Protein 2O5F (pdb70)

Radius of gyration: 22.54 Å; Cα contacts (8 Å, |Δi|>4): 688; chains: 2; bounding box: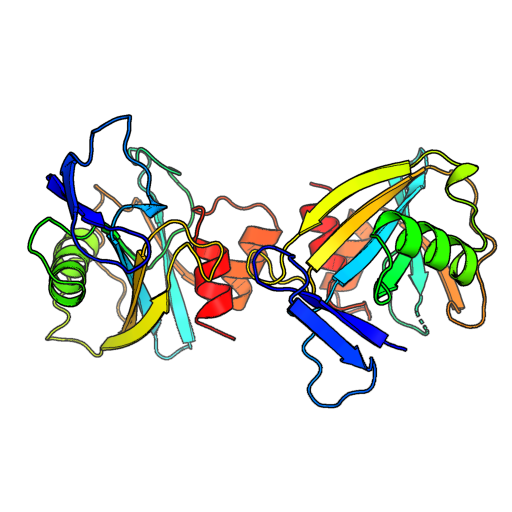 38×52×59 Å

CATH classification: 3.90.79.10

Sequence (317 aa):
ERLDLVNERDEVVGQILRTDPALRWERVRVVNAFLRNSQGQLWIPRRPNALDVSVGGAVQSGETYEEAFRREAREELNVEIDALSWRPLASFSPFQTTLSSFMCVYELRSDATPIFNPNDISGGEWLTPEHLLARIAAGEAAKGDLAELVRRCYRERLDLVNERDEVVGQILRTDPALRWERVRVVNAFLRNSQGQLWIPRRSPSKSLFPNALDVSVGGAVQSGETYEEAFRREAREELNVEIDALSWRPLASFSPFQTTLSSFMCVYELRSDATPIFNPNDISGGEWLTPEHLLARIAAGEAAKGDLAELVRRCYR

GO terms:
  GO:0016787 hydrolase activity (F, IDA)
  GO:0000287 magnesium ion binding (F, IDA)
  GO:0009117 nucleotide metabolic process (P, IDA)

Structure (mmCIF, N/CA/C/O backbone):
data_2O5F
#
_entry.id   2O5F
#
_cell.length_a   34.019
_cell.length_b   156.554
_cell.length_c   126.560
_cell.angle_alpha   90.00
_cell.angle_beta   90.00
_cell.angle_gamma   90.00
#
_symmetry.space_group_name_H-M   'C 2 2 21'
#
loop_
_entity.id
_entity.type
_entity.pdbx_description
1 polymer 'Putative Nudix hydrolase DR_0079'
2 water water
#
loop_
_atom_site.group_PDB
_atom_site.id
_atom_site.type_symbol
_atom_site.label_atom_id
_atom_site.label_alt_id
_atom_site.label_comp_id
_atom_site.label_asym_id
_atom_site.label_entity_id
_atom_site.label_seq_id
_atom_site.pdbx_PDB_ins_code
_atom_site.Cartn_x
_atom_site.Cartn_y
_atom_site.Cartn_z
_atom_site.occupancy
_atom_site.B_iso_or_equiv
_atom_site.auth_seq_id
_atom_site.auth_comp_id
_atom_site.auth_asym_id
_atom_site.auth_atom_id
_atom_site.pdbx_PDB_model_num
ATOM 1 N N . GLU A 1 7 ? -25.390 23.122 26.028 1.00 42.65 7 GLU A N 1
ATOM 2 C CA . GLU A 1 7 ? -26.628 22.964 25.215 1.00 41.69 7 GLU A CA 1
ATOM 3 C C . GLU A 1 7 ? -26.782 24.056 24.151 1.00 40.26 7 GLU A C 1
ATOM 4 O O . GLU A 1 7 ? -27.694 24.000 23.325 1.00 39.75 7 GLU A O 1
ATOM 10 N N . ARG A 1 8 ? -25.895 25.047 24.175 1.00 36.96 8 ARG A N 1
ATOM 11 C CA . ARG A 1 8 ? -25.937 26.130 23.197 1.00 35.31 8 ARG A CA 1
ATOM 12 C C . ARG A 1 8 ? -24.794 25.973 22.197 1.00 32.39 8 ARG A C 1
ATOM 13 O O . ARG A 1 8 ? -23.663 25.678 22.578 1.00 30.87 8 ARG A O 1
ATOM 21 N N . LEU A 1 9 ? -25.097 26.176 20.918 1.00 30.21 9 LEU A N 1
ATOM 22 C CA . LEU A 1 9 ? -24.104 26.041 19.859 1.00 28.09 9 LEU A CA 1
ATOM 23 C C . LEU A 1 9 ? -23.938 27.343 19.087 1.00 28.28 9 LEU A C 1
ATOM 24 O O . LEU A 1 9 ? -24.858 28.166 19.027 1.00 28.51 9 LEU A O 1
ATOM 29 N N . ASP A 1 10 ? -22.762 27.529 18.499 1.00 26.34 10 ASP A N 1
ATOM 30 C CA . ASP A 1 10 ? -22.495 28.719 17.695 1.00 26.17 10 ASP A CA 1
ATOM 31 C C . ASP A 1 10 ? -23.036 28.467 16.285 1.00 24.27 10 ASP A C 1
ATOM 32 O O . ASP A 1 10 ? -22.950 27.354 15.776 1.00 24.70 10 ASP A O 1
ATOM 37 N N . LEU A 1 11 ? -23.616 29.497 15.676 1.00 23.81 11 LEU A N 1
ATOM 38 C CA . LEU A 1 11 ? -24.120 29.401 14.312 1.00 22.53 11 LEU A CA 1
ATOM 39 C C . LEU A 1 11 ? -23.004 29.963 13.433 1.00 21.59 11 LEU A C 1
ATOM 40 O O . LEU A 1 11 ? -22.401 30.982 13.771 1.00 22.88 11 LEU A O 1
ATOM 45 N N . VAL A 1 12 ? -22.722 29.301 12.316 1.00 20.56 12 VAL A N 1
ATOM 46 C CA . VAL A 1 12 ? -21.663 29.756 11.421 1.00 23.00 12 VAL A CA 1
ATOM 47 C C . VAL A 1 12 ? -22.150 29.861 9.984 1.00 23.63 12 VAL A C 1
ATOM 48 O O . VAL A 1 12 ? -23.107 29.185 9.593 1.00 23.80 12 VAL A O 1
ATOM 52 N N . ASN A 1 13 ? -21.495 30.724 9.209 1.00 25.03 13 ASN A N 1
ATOM 53 C CA . ASN A 1 13 ? -21.836 30.916 7.800 1.00 26.52 13 ASN A CA 1
ATOM 54 C C . ASN A 1 13 ? -20.973 30.017 6.917 1.00 26.15 13 ASN A C 1
ATOM 55 O O . ASN A 1 13 ? -20.234 29.170 7.417 1.00 25.99 13 ASN A O 1
ATOM 60 N N . GLU A 1 14 ? -21.067 30.213 5.604 1.00 27.25 14 GLU A N 1
ATOM 61 C CA . GLU A 1 14 ? -20.296 29.429 4.644 1.00 29.89 14 GLU A CA 1
ATOM 62 C C . GLU A 1 14 ? -18.785 29.499 4.823 1.00 29.36 14 GLU A C 1
ATOM 63 O O . GLU A 1 14 ? -18.056 28.608 4.382 1.00 27.75 14 GLU A O 1
ATOM 69 N N . ARG A 1 15 ? -18.316 30.570 5.448 1.00 29.24 15 ARG A N 1
ATOM 70 C CA . ARG A 1 15 ? -16.884 30.766 5.676 1.00 30.25 15 ARG A CA 1
ATOM 71 C C . ARG A 1 15 ? -16.469 30.262 7.059 1.00 28.09 15 ARG A C 1
ATOM 72 O O . ARG A 1 15 ? -15.319 30.430 7.477 1.00 26.27 15 ARG A O 1
ATOM 80 N N . ASP A 1 16 ? -17.413 29.639 7.756 1.00 25.75 16 ASP A N 1
ATOM 81 C CA . ASP A 1 16 ? -17.189 29.122 9.099 1.00 26.42 16 ASP A CA 1
ATOM 82 C C . ASP A 1 16 ? -16.928 30.278 10.053 1.00 26.00 16 ASP A C 1
ATOM 83 O O . ASP A 1 16 ? -16.068 30.204 10.931 1.00 26.55 16 ASP A O 1
ATOM 88 N N . GLU A 1 17 ? -17.678 31.357 9.856 1.00 25.99 17 GLU A N 1
ATOM 89 C CA . GLU A 1 17 ? -17.585 32.537 10.703 1.00 26.25 17 GLU A CA 1
ATOM 90 C C . GLU A 1 17 ? -18.838 32.534 11.563 1.00 25.05 17 GLU A C 1
ATOM 91 O O . GLU A 1 17 ? -19.927 32.269 11.067 1.00 24.05 17 GLU A O 1
ATOM 97 N N . VAL A 1 18 ? -18.674 32.819 12.850 1.00 25.27 18 VAL A N 1
ATOM 98 C CA . VAL A 1 18 ? -19.795 32.842 13.783 1.00 26.00 18 VAL A CA 1
ATOM 99 C C . VAL A 1 18 ? -20.732 34.014 13.515 1.00 25.29 18 VAL A C 1
ATOM 100 O O . VAL A 1 18 ? -20.295 35.162 13.458 1.00 24.97 18 VAL A O 1
ATOM 104 N N . VAL A 1 19 ? -22.020 33.714 13.374 1.00 25.07 19 VAL A N 1
ATOM 105 C CA . VAL A 1 19 ? -23.036 34.728 13.098 1.00 25.64 19 VAL A CA 1
ATOM 106 C C . VAL A 1 19 ? -24.211 34.695 14.077 1.00 24.34 19 VAL A C 1
ATOM 107 O O . VAL A 1 19 ? -25.225 35.357 13.855 1.00 25.60 19 VAL A O 1
ATOM 111 N N . GLY A 1 20 ? -24.079 33.921 15.149 1.00 22.16 20 GLY A N 1
ATOM 112 C CA . GLY A 1 20 ? -25.148 33.828 16.132 1.00 22.29 20 GLY A CA 1
ATOM 113 C C . GLY A 1 20 ? -25.039 32.544 16.940 1.00 21.97 20 GLY A C 1
ATOM 114 O O . GLY A 1 20 ? -24.020 31.863 16.872 1.00 21.71 20 GLY A O 1
ATOM 115 N N . GLN A 1 21 ? -26.083 32.222 17.701 1.00 22.92 21 GLN A N 1
ATOM 116 C CA . GLN A 1 21 ? -26.118 31.012 18.519 1.00 24.13 21 GLN A CA 1
ATOM 117 C C . GLN A 1 21 ? -27.472 30.327 18.424 1.00 24.61 21 GLN A C 1
ATOM 118 O O . GLN A 1 21 ? -28.465 30.936 18.021 1.00 23.65 21 GLN A O 1
ATOM 124 N N . ILE A 1 22 ? -27.514 29.058 18.811 1.00 24.30 22 ILE A N 1
ATOM 125 C CA . ILE A 1 22 ? -28.754 28.306 18.771 1.00 25.62 22 ILE A CA 1
ATOM 126 C C . ILE A 1 22 ? -28.701 27.163 19.779 1.00 26.91 22 ILE A C 1
ATOM 127 O O . ILE A 1 22 ? -27.632 26.618 20.063 1.00 24.22 22 ILE A O 1
ATOM 132 N N . LEU A 1 23 ? -29.858 26.827 20.337 1.00 25.78 23 LEU A N 1
ATOM 133 C CA . LEU A 1 23 ? -29.942 25.737 21.289 1.00 28.75 23 LEU A CA 1
ATOM 134 C C . LEU A 1 23 ? -29.869 24.421 20.529 1.00 28.08 23 LEU A C 1
ATOM 135 O O . LEU A 1 23 ? -30.477 24.261 19.469 1.00 27.81 23 LEU A O 1
ATOM 140 N N . ARG A 1 24 ? -29.102 23.490 21.081 1.00 28.65 24 ARG A N 1
ATOM 141 C CA . ARG A 1 24 ? -28.910 22.165 20.500 1.00 30.21 24 ARG A CA 1
ATOM 142 C C . ARG A 1 24 ? -30.235 21.446 20.217 1.00 31.29 24 ARG A C 1
ATOM 143 O O . ARG A 1 24 ? -30.347 20.688 19.248 1.00 29.45 24 ARG A O 1
ATOM 151 N N . THR A 1 25 ? -31.233 21.688 21.063 1.00 31.66 25 THR A N 1
ATOM 152 C CA . THR A 1 25 ? -32.535 21.045 20.905 1.00 33.93 25 THR A CA 1
ATOM 153 C C . THR A 1 25 ? -33.559 21.877 20.139 1.00 33.73 25 THR A C 1
ATOM 154 O O . THR A 1 25 ? -34.729 21.496 20.043 1.00 32.98 25 THR A O 1
ATOM 158 N N . ASP A 1 26 ? -33.116 23.001 19.585 1.00 33.17 26 ASP A N 1
ATOM 159 C CA . ASP A 1 26 ? -34.004 23.878 18.833 1.00 31.80 26 ASP A CA 1
ATOM 160 C C . ASP A 1 26 ? -34.455 23.190 17.547 1.00 30.64 26 ASP A C 1
ATOM 161 O O . ASP A 1 26 ? -33.637 22.707 16.766 1.00 30.61 26 ASP A O 1
ATOM 166 N N . PRO A 1 27 ? -35.775 23.130 17.313 1.00 29.82 27 PRO A N 1
ATOM 167 C CA . PRO A 1 27 ? -36.322 22.498 16.109 1.00 29.73 27 PRO A CA 1
ATOM 168 C C . PRO A 1 27 ? -35.850 23.135 14.800 1.00 30.09 27 PRO A C 1
ATOM 169 O O . PRO A 1 27 ? -35.926 22.512 13.742 1.00 29.33 27 PRO A O 1
ATOM 173 N N . ALA A 1 28 ? -35.359 24.370 14.864 1.00 28.51 28 ALA A N 1
ATOM 174 C CA . ALA A 1 28 ? -34.883 25.035 13.656 1.00 28.16 28 ALA A CA 1
ATOM 175 C C . ALA A 1 28 ? -33.421 24.715 13.366 1.00 27.92 28 ALA A C 1
ATOM 176 O O . ALA A 1 28 ? -32.859 25.183 12.372 1.00 26.32 28 ALA A O 1
ATOM 178 N N . LEU A 1 29 ? -32.809 23.903 14.221 1.00 27.54 29 LEU A N 1
ATOM 179 C CA . LEU A 1 29 ? -31.410 23.539 14.042 1.00 28.52 29 LEU A CA 1
ATOM 180 C C . LEU A 1 29 ? -31.129 22.890 12.689 1.00 28.32 29 LEU A C 1
ATOM 181 O O . LEU A 1 29 ? -31.867 22.016 12.230 1.00 27.49 29 LEU A O 1
ATOM 186 N N . ARG A 1 30 ? -30.052 23.347 12.060 1.00 29.26 30 ARG A N 1
ATOM 187 C CA . ARG A 1 30 ? -29.589 22.843 10.771 1.00 28.98 30 ARG A CA 1
ATOM 188 C C . ARG A 1 30 ? -28.117 22.488 10.990 1.00 27.60 30 ARG A C 1
ATOM 189 O O . ARG A 1 30 ? -27.317 23.356 11.337 1.00 26.17 30 ARG A O 1
ATOM 197 N N . TRP A 1 31 ? -27.755 21.224 10.789 1.00 24.20 31 TRP A N 1
ATOM 198 C CA . TRP A 1 31 ? -26.374 20.810 11.034 1.00 24.79 31 TRP A CA 1
ATOM 199 C C . TRP A 1 31 ? -25.324 21.492 10.170 1.00 22.82 31 TRP A C 1
ATOM 200 O O . TRP A 1 31 ? -24.170 21.640 10.591 1.00 21.32 31 TRP A O 1
ATOM 211 N N . GLU A 1 32 ? -25.717 21.918 8.974 1.00 22.09 32 GLU A N 1
ATOM 212 C CA . GLU A 1 32 ? -24.786 22.592 8.070 1.00 24.25 32 GLU A CA 1
ATOM 213 C C . GLU A 1 32 ? -24.476 24.012 8.551 1.00 23.12 32 GLU A C 1
ATOM 214 O O . GLU A 1 32 ? -23.626 24.708 7.978 1.00 22.87 32 GLU A O 1
ATOM 220 N N . ARG A 1 33 ? -25.172 24.437 9.601 1.00 23.54 33 ARG A N 1
ATOM 221 C CA . ARG A 1 33 ? -24.977 25.772 10.158 1.00 24.82 33 ARG A CA 1
ATOM 222 C C . ARG A 1 33 ? -24.253 25.748 11.501 1.00 24.07 33 ARG A C 1
ATOM 223 O O . ARG A 1 33 ? -24.179 26.766 12.190 1.00 22.98 33 ARG A O 1
ATOM 231 N N . VAL A 1 34 ? -23.727 24.582 11.874 1.00 21.90 34 VAL A N 1
ATOM 232 C CA . VAL A 1 34 ? -22.991 24.449 13.129 1.00 21.72 34 VAL A CA 1
ATOM 233 C C . VAL A 1 34 ? -21.675 23.696 12.947 1.00 21.70 34 VAL A C 1
ATOM 234 O O . VAL A 1 34 ? -21.400 23.144 11.874 1.00 20.78 34 VAL A O 1
ATOM 238 N N . ARG A 1 35 ? -20.869 23.678 14.008 1.00 22.40 35 ARG A N 1
ATOM 239 C CA . ARG A 1 35 ? -19.558 23.033 13.987 1.00 22.62 35 ARG A CA 1
ATOM 240 C C . ARG A 1 35 ? -19.465 21.797 14.887 1.00 21.74 35 ARG A C 1
ATOM 241 O O . ARG A 1 35 ? -20.024 21.760 15.985 1.00 19.38 35 ARG A O 1
ATOM 249 N N . VAL A 1 36 ? -18.770 20.778 14.396 1.00 18.80 36 VAL A N 1
ATOM 250 C CA . VAL A 1 36 ? -18.551 19.552 15.154 1.00 18.21 36 VAL A CA 1
ATOM 251 C C . VAL A 1 36 ? -17.078 19.173 15.026 1.00 17.97 36 VAL A C 1
ATOM 252 O O . VAL A 1 36 ? -16.358 19.724 14.194 1.00 20.81 36 VAL A O 1
ATOM 256 N N . VAL A 1 37 ? -16.631 18.250 15.864 1.00 19.40 37 VAL A N 1
ATOM 257 C CA . VAL A 1 37 ? -15.257 17.771 15.794 1.00 20.22 37 VAL A CA 1
ATOM 258 C C . VAL A 1 37 ? -15.354 16.256 15.668 1.00 19.07 37 VAL A C 1
ATOM 259 O O . VAL A 1 37 ? -16.295 15.636 16.170 1.00 18.21 37 VAL A O 1
ATOM 263 N N . ASN A 1 38 ? -14.388 15.672 14.973 1.00 18.09 38 ASN A N 1
ATOM 264 C CA . ASN A 1 38 ? -14.342 14.236 14.778 1.00 18.92 38 ASN A CA 1
ATOM 265 C C . ASN A 1 38 ? -12.874 13.856 14.853 1.00 19.36 38 ASN A C 1
ATOM 266 O O . ASN A 1 38 ? -12.007 14.634 14.451 1.00 22.20 38 ASN A O 1
ATOM 271 N N . ALA A 1 39 ? -12.590 12.682 15.395 1.00 18.88 39 ALA A N 1
ATOM 272 C CA . ALA A 1 39 ? -11.207 12.237 15.487 1.00 18.41 39 ALA A CA 1
ATOM 273 C C . ALA A 1 39 ? -11.129 10.733 15.380 1.00 19.05 39 ALA A C 1
ATOM 274 O O . ALA A 1 39 ? -12.079 10.019 15.697 1.00 19.24 39 ALA A O 1
ATOM 276 N N . PHE A 1 40 ? -9.980 10.275 14.902 1.00 18.31 40 PHE A N 1
ATOM 277 C CA . PHE A 1 40 ? -9.705 8.869 14.745 1.00 18.16 40 PHE A CA 1
ATOM 278 C C . PHE A 1 40 ? -8.475 8.551 15.573 1.00 19.34 40 PHE A C 1
ATOM 279 O O . PHE A 1 40 ? -7.504 9.307 15.569 1.00 20.27 40 PHE A O 1
ATOM 287 N N . LEU A 1 41 ? -8.540 7.446 16.297 1.00 18.98 41 LEU A N 1
ATOM 288 C CA . LEU A 1 41 ? -7.421 6.977 17.097 1.00 19.21 41 LEU A CA 1
ATOM 289 C C . LEU A 1 41 ? -6.777 5.905 16.217 1.00 19.90 41 LEU A C 1
ATOM 290 O O . LEU A 1 41 ? -7.413 4.898 15.906 1.00 17.82 41 LEU A O 1
ATOM 295 N N . ARG A 1 42 ? -5.532 6.118 15.796 1.00 19.84 42 ARG A N 1
ATOM 296 C CA . ARG A 1 42 ? -4.861 5.135 14.948 1.00 20.51 42 ARG A CA 1
ATOM 297 C C . ARG A 1 42 ? -3.609 4.570 15.610 1.00 19.20 42 ARG A C 1
ATOM 298 O O . ARG A 1 42 ? -2.797 5.314 16.164 1.00 20.65 42 ARG A O 1
ATOM 306 N N . ASN A 1 43 ? -3.452 3.252 15.551 1.00 19.87 43 ASN A N 1
ATOM 307 C CA . ASN A 1 43 ? -2.290 2.619 16.154 1.00 19.09 43 ASN A CA 1
ATOM 308 C C . ASN A 1 43 ? -1.139 2.475 15.157 1.00 20.71 43 ASN A C 1
ATOM 309 O O . ASN A 1 43 ? -1.218 2.945 14.025 1.00 19.30 43 ASN A O 1
ATOM 314 N N . SER A 1 44 ? -0.068 1.821 15.592 1.00 22.14 44 SER A N 1
ATOM 315 C CA . SER A 1 44 ? 1.105 1.638 14.748 1.00 24.36 44 SER A CA 1
ATOM 316 C C . SER A 1 44 ? 0.879 0.576 13.679 1.00 26.13 44 SER A C 1
ATOM 317 O O . SER A 1 44 ? 1.725 0.368 12.811 1.00 26.69 44 SER A O 1
ATOM 320 N N . GLN A 1 45 ? -0.268 -0.092 13.747 1.00 26.45 45 GLN A N 1
ATOM 321 C CA . GLN A 1 45 ? -0.621 -1.125 12.784 1.00 26.72 45 GLN A CA 1
ATOM 322 C C . GLN A 1 45 ? -1.479 -0.552 11.656 1.00 27.76 45 GLN A C 1
ATOM 323 O O . GLN A 1 45 ? -1.864 -1.267 10.737 1.00 27.88 45 GLN A O 1
ATOM 329 N N . GLY A 1 46 ? -1.770 0.743 11.728 1.00 24.74 46 GLY A N 1
ATOM 330 C CA . GLY A 1 46 ? -2.585 1.371 10.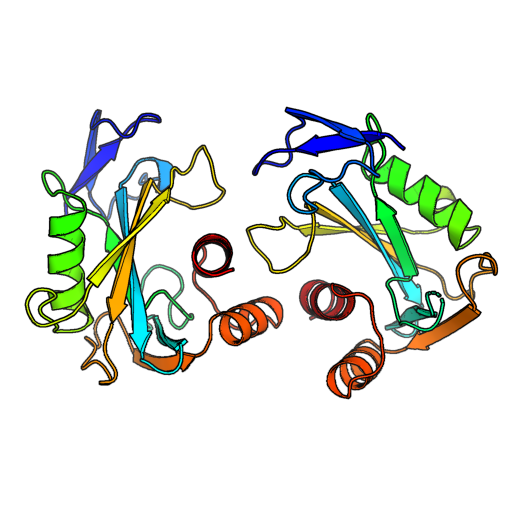704 1.00 25.84 46 GLY A CA 1
ATOM 331 C C . GLY A 1 46 ? -4.074 1.103 10.866 1.00 25.35 46 GLY A C 1
ATOM 332 O O . GLY A 1 46 ? -4.849 1.271 9.925 1.00 26.24 46 GLY A O 1
ATOM 333 N N . GLN A 1 47 ? -4.475 0.680 12.060 1.00 23.95 47 GLN A N 1
ATOM 334 C CA . GLN A 1 47 ? -5.880 0.401 12.345 1.00 21.07 47 GLN A CA 1
ATOM 335 C C . GLN A 1 47 ? -6.484 1.571 13.120 1.00 18.93 47 GLN A C 1
ATOM 336 O O . GLN A 1 47 ? -5.785 2.273 13.842 1.00 18.09 47 GLN A O 1
ATOM 342 N N . LEU A 1 48 ? -7.786 1.773 12.961 1.00 17.56 48 LEU A N 1
ATOM 343 C CA . LEU A 1 48 ? -8.484 2.842 13.662 1.00 17.12 48 LEU A CA 1
ATOM 344 C C . LEU A 1 48 ? -9.368 2.198 14.733 1.00 16.66 48 LEU A C 1
ATOM 345 O O . LEU A 1 48 ? -9.981 1.160 14.484 1.00 15.24 48 LEU A O 1
ATOM 350 N N . TRP A 1 49 ? -9.434 2.782 15.927 1.00 17.11 49 TRP A N 1
ATOM 351 C CA . TRP A 1 49 ? -10.282 2.188 16.957 1.00 17.86 49 TRP A CA 1
ATOM 352 C C . TRP A 1 49 ? -11.690 2.701 16.711 1.00 17.98 49 TRP A C 1
ATOM 353 O O . TRP A 1 49 ? -11.982 3.883 16.901 1.00 17.27 49 TRP A O 1
ATOM 364 N N . ILE A 1 50 ? -12.565 1.798 16.293 1.00 16.83 50 ILE A N 1
ATOM 365 C CA . ILE A 1 50 ? -13.932 2.174 15.962 1.00 17.71 50 ILE A CA 1
ATOM 366 C C . ILE A 1 50 ? -14.931 1.700 17.001 1.00 17.96 50 ILE A C 1
ATOM 367 O O . ILE A 1 50 ? -15.154 0.495 17.160 1.00 18.54 50 ILE A O 1
ATOM 372 N N . PRO A 1 51 ? -15.551 2.645 17.723 1.00 17.31 51 PRO A N 1
ATOM 373 C CA . PRO A 1 51 ? -16.520 2.233 18.735 1.00 17.44 51 PRO A CA 1
ATOM 374 C C . PRO A 1 51 ? -17.886 1.962 18.133 1.00 21.27 51 PRO A C 1
ATOM 375 O O . PRO A 1 51 ? -18.136 2.250 16.963 1.00 20.63 51 PRO A O 1
ATOM 379 N N . ARG A 1 52 ? -18.755 1.399 18.958 1.00 23.12 52 ARG A N 1
ATOM 380 C CA . ARG A 1 52 ? -20.118 1.095 18.572 1.00 30.03 52 ARG A CA 1
ATOM 381 C C . ARG A 1 52 ? -20.959 2.027 19.432 1.00 30.92 52 ARG A C 1
ATOM 382 O O . ARG A 1 52 ? -21.017 1.869 20.654 1.00 31.79 52 ARG A O 1
ATOM 390 N N . ARG A 1 53 ? -21.559 3.017 18.774 1.00 35.15 53 ARG A N 1
ATOM 391 C CA . ARG A 1 53 ? -22.403 4.040 19.394 1.00 38.24 53 ARG A CA 1
ATOM 392 C C . ARG A 1 53 ? -23.693 4.200 18.587 1.00 38.70 53 ARG A C 1
ATOM 393 O O . ARG A 1 53 ? -23.925 5.320 18.078 1.00 40.75 53 ARG A O 1
ATOM 401 N N . PRO A 1 61 ? -26.383 1.839 21.789 1.00 37.38 61 PRO A N 1
ATOM 402 C CA . PRO A 1 61 ? -25.185 2.099 20.967 1.00 38.37 61 PRO A CA 1
ATOM 403 C C . PRO A 1 61 ? -24.807 0.875 20.147 1.00 37.19 61 PRO A C 1
ATOM 404 O O . PRO A 1 61 ? -24.059 0.017 20.614 1.00 38.47 61 PRO A O 1
ATOM 408 N N . ASN A 1 62 ? -25.330 0.784 18.929 1.00 35.70 62 ASN A N 1
ATOM 409 C CA . ASN A 1 62 ? -25.009 -0.350 18.084 1.00 33.59 62 ASN A CA 1
ATOM 410 C C . ASN A 1 62 ? -24.498 0.033 16.693 1.00 30.77 62 ASN A C 1
ATOM 411 O O . ASN A 1 62 ? -24.269 -0.834 15.858 1.00 29.63 62 ASN A O 1
ATOM 416 N N . ALA A 1 63 ? -24.292 1.329 16.457 1.00 24.60 63 ALA A N 1
ATOM 417 C CA . ALA A 1 63 ? -23.781 1.799 15.171 1.00 23.28 63 ALA A CA 1
ATOM 418 C C . ALA A 1 63 ? -22.301 2.171 15.250 1.00 23.16 63 ALA A C 1
ATOM 419 O O . ALA A 1 63 ? -21.842 2.718 16.254 1.00 23.93 63 ALA A O 1
ATOM 421 N N . LEU A 1 64 ? -21.560 1.857 14.189 1.00 20.96 64 LEU A N 1
ATOM 422 C CA . LEU A 1 64 ? -20.136 2.184 14.104 1.00 19.08 64 LEU A CA 1
ATOM 423 C C . LEU A 1 64 ? -20.017 3.705 14.044 1.00 20.02 64 LEU A C 1
ATOM 424 O O . LEU A 1 64 ? -20.865 4.371 13.455 1.00 19.53 64 LEU A O 1
ATOM 429 N N . ASP A 1 65 ? -18.956 4.256 14.624 1.00 18.83 65 ASP A N 1
ATOM 430 C CA . ASP A 1 65 ? -18.781 5.704 14.614 1.00 19.56 65 ASP A CA 1
ATOM 431 C C . ASP A 1 65 ? -17.305 6.080 14.668 1.00 18.90 65 ASP A C 1
ATOM 432 O O . ASP A 1 65 ? -16.443 5.208 14.739 1.00 19.41 65 ASP A O 1
ATOM 437 N N . VAL A 1 66 ? -17.015 7.378 14.620 1.00 17.37 66 VAL A N 1
ATOM 438 C CA . VAL A 1 66 ? -15.632 7.837 14.716 1.00 18.22 66 VAL A CA 1
ATOM 439 C C . VAL A 1 66 ? -15.189 7.540 16.148 1.00 17.56 66 VAL A C 1
ATOM 440 O O . VAL A 1 66 ? -16.023 7.355 17.045 1.00 16.71 66 VAL A O 1
ATOM 444 N N . SER A 1 67 ? -13.878 7.509 16.369 1.00 16.82 67 SER A N 1
ATOM 445 C CA . SER A 1 67 ? -13.331 7.245 17.700 1.00 17.64 67 SER A CA 1
ATOM 446 C C . SER A 1 67 ? -13.831 8.261 18.727 1.00 17.57 67 SER A C 1
ATOM 447 O O . SER A 1 67 ? -14.219 7.896 19.840 1.00 16.44 67 SER A O 1
ATOM 450 N N . VAL A 1 68 ? -13.802 9.535 18.342 1.00 20.46 68 VAL A N 1
ATOM 451 C CA . VAL A 1 68 ? -14.232 10.639 19.210 1.00 22.06 68 VAL A CA 1
ATOM 452 C C . VAL A 1 68 ? -14.990 11.645 18.351 1.00 21.62 68 VAL A C 1
ATOM 453 O O . VAL A 1 68 ? -14.503 12.054 17.303 1.00 19.56 68 VAL A O 1
ATOM 457 N N . GLY A 1 69 ? -16.172 12.059 18.791 1.00 21.19 69 GLY A N 1
ATOM 458 C CA . GLY A 1 69 ? -16.911 13.026 18.001 1.00 21.88 69 GLY A CA 1
ATOM 459 C C . GLY A 1 69 ? -18.019 13.729 18.752 1.00 23.54 69 GLY A C 1
ATOM 460 O O . GLY A 1 69 ? -18.659 13.140 19.619 1.00 23.80 69 GLY A O 1
ATOM 461 N N . GLY A 1 70 ? -18.251 14.994 18.418 1.00 23.05 70 GLY A N 1
ATOM 462 C CA . GLY A 1 70 ? -19.309 15.732 19.081 1.00 22.93 70 GLY A CA 1
ATOM 463 C C . GLY A 1 70 ? -19.390 17.169 18.620 1.00 22.74 70 GLY A C 1
ATOM 464 O O . GLY A 1 70 ? -18.468 17.684 17.984 1.00 21.23 70 GLY A O 1
ATOM 465 N N . ALA A 1 71 ? -20.496 17.825 18.957 1.00 23.18 71 ALA A N 1
ATOM 466 C CA . ALA A 1 71 ? -20.701 19.210 18.578 1.00 23.63 71 ALA A CA 1
ATOM 467 C C . ALA A 1 71 ? -19.833 20.152 19.402 1.00 25.02 71 ALA A C 1
ATOM 468 O O . ALA A 1 71 ? -19.559 19.895 20.572 1.00 24.01 71 ALA A O 1
ATOM 470 N N . VAL A 1 72 ? -19.401 21.242 18.778 1.00 23.38 72 VAL A N 1
ATOM 471 C CA . VAL A 1 72 ? -18.586 22.247 19.451 1.00 23.86 72 VAL A CA 1
ATOM 472 C C . VAL A 1 72 ? -19.556 23.189 20.168 1.00 25.93 72 VAL A C 1
ATOM 473 O O . VAL A 1 72 ? -20.504 23.693 19.558 1.00 24.90 72 VAL A O 1
ATOM 477 N N . GLN A 1 73 ? -19.327 23.425 21.453 1.00 24.91 73 GLN A N 1
ATOM 478 C CA . GLN A 1 73 ? -20.206 24.303 22.217 1.00 27.13 73 GLN A CA 1
ATOM 479 C C . GLN A 1 73 ? -19.932 25.773 21.950 1.00 26.83 73 GLN A C 1
ATOM 480 O O . GLN A 1 73 ? -18.804 26.159 21.648 1.00 23.02 73 GLN A O 1
ATOM 486 N N . SER A 1 74 ? -20.973 26.590 22.070 1.00 26.78 74 SER A N 1
ATOM 487 C CA . SER A 1 74 ? -20.842 28.024 21.838 1.00 28.58 74 SER A CA 1
ATOM 488 C C . SER A 1 74 ? -19.677 28.629 22.614 1.00 27.77 74 SER A C 1
ATOM 489 O O . SER A 1 74 ? -19.548 28.423 23.819 1.00 26.31 74 SER A O 1
ATOM 492 N N . GLY A 1 75 ? -18.836 29.378 21.907 1.00 29.66 75 GLY A N 1
ATOM 493 C CA . GLY A 1 75 ? -17.696 30.026 22.533 1.00 30.24 75 GLY A CA 1
ATOM 494 C C . GLY A 1 75 ? -16.470 29.140 22.626 1.00 31.29 75 GLY A C 1
ATOM 495 O O . GLY A 1 75 ? -15.388 29.585 23.011 1.00 30.73 75 GLY A O 1
ATOM 496 N N . GLU A 1 76 ? -16.639 27.878 22.259 1.00 30.06 76 GLU A N 1
ATOM 497 C CA . GLU A 1 76 ? -15.560 26.910 22.322 1.00 29.91 76 GLU A CA 1
ATOM 498 C C . GLU A 1 76 ? -14.814 26.810 20.993 1.00 28.47 76 GLU A C 1
ATOM 499 O O . GLU A 1 76 ? -15.401 26.967 19.924 1.00 28.31 76 GLU A O 1
ATOM 505 N N . THR A 1 77 ? -13.511 26.574 21.057 1.00 26.14 77 THR A N 1
ATOM 506 C CA . THR A 1 77 ? -12.743 26.429 19.831 1.00 25.96 77 THR A CA 1
ATOM 507 C C . THR A 1 77 ? -12.760 24.940 19.469 1.00 24.04 77 THR A C 1
ATOM 508 O O . THR A 1 77 ? -13.157 24.109 20.284 1.00 20.83 77 THR A O 1
ATOM 512 N N . TYR A 1 78 ? -12.331 24.609 18.255 1.00 23.26 78 TYR A N 1
ATOM 513 C CA . TYR A 1 78 ? -12.305 23.220 17.810 1.00 23.68 78 TYR A CA 1
ATOM 514 C C . TYR A 1 78 ? -11.441 22.346 18.718 1.00 23.04 78 TYR A C 1
ATOM 515 O O . TYR A 1 78 ? -11.855 21.258 19.116 1.00 21.79 78 TYR A O 1
ATOM 524 N N . GLU A 1 79 ? -10.245 22.822 19.050 1.00 23.51 79 GLU A N 1
ATOM 525 C CA . GLU A 1 79 ? -9.339 22.058 19.910 1.00 25.07 79 GLU A CA 1
ATOM 526 C C . GLU A 1 79 ? -9.947 21.804 21.293 1.00 25.17 79 GLU A C 1
ATOM 527 O O . GLU A 1 79 ? -9.821 20.708 21.845 1.00 26.44 79 GLU A O 1
ATOM 533 N N . GLU A 1 80 ? -10.603 22.814 21.855 1.00 25.51 80 GLU A N 1
ATOM 534 C CA . GLU A 1 80 ? -11.214 22.663 23.167 1.00 25.40 80 GLU A CA 1
ATOM 535 C C . GLU A 1 80 ? -12.332 21.625 23.141 1.00 24.08 80 GLU A C 1
ATOM 536 O O . GLU A 1 80 ? -12.485 20.842 24.080 1.00 22.02 80 GLU A O 1
ATOM 542 N N . ALA A 1 81 ? -13.110 21.608 22.063 1.00 21.91 81 ALA A N 1
ATOM 543 C CA . ALA A 1 81 ? -14.197 20.643 21.956 1.00 21.57 81 ALA A CA 1
ATOM 544 C C . ALA A 1 81 ? -13.600 19.241 21.848 1.00 22.44 81 ALA A C 1
ATOM 545 O O . ALA A 1 81 ? -14.123 18.278 22.412 1.00 22.43 81 ALA A O 1
ATOM 547 N N . PHE A 1 82 ? -12.496 19.147 21.118 1.00 22.89 82 PHE A N 1
ATOM 548 C CA . PHE A 1 82 ? -11.802 17.882 20.919 1.00 23.63 82 PHE A CA 1
ATOM 549 C C . PHE A 1 82 ? -11.323 17.359 22.267 1.00 23.95 82 PHE A C 1
ATOM 550 O O . PHE A 1 82 ? -11.604 16.215 22.630 1.00 23.35 82 PHE A O 1
ATOM 558 N N . ARG A 1 83 ? -10.621 18.201 23.021 1.00 24.34 83 ARG A N 1
ATOM 559 C CA . ARG A 1 83 ? -10.121 17.785 24.326 1.00 26.03 83 ARG A CA 1
ATOM 560 C C . ARG A 1 83 ? -11.261 17.332 25.234 1.00 25.25 83 ARG A C 1
ATOM 561 O O . ARG A 1 83 ? -11.134 16.349 25.966 1.00 24.48 83 ARG A O 1
ATOM 569 N N . ARG A 1 84 ? -12.379 18.047 25.176 1.00 25.87 84 ARG A N 1
ATOM 570 C CA . ARG A 1 84 ? -13.537 17.721 25.999 1.00 24.46 84 ARG A CA 1
ATOM 571 C C . ARG A 1 84 ? -14.179 16.385 25.631 1.00 24.41 84 ARG A C 1
ATOM 572 O O . ARG A 1 84 ? -14.432 15.554 26.503 1.00 24.78 84 ARG A O 1
ATOM 580 N N . GLU A 1 85 ? -14.447 16.174 24.347 1.00 22.38 85 GLU A N 1
ATOM 581 C CA . GLU A 1 85 ? -15.069 14.926 23.900 1.00 23.86 85 GLU A CA 1
ATOM 582 C C . GLU A 1 85 ? -14.155 13.713 24.106 1.00 22.46 85 GLU A C 1
ATOM 583 O O . GLU A 1 85 ? -14.624 12.636 24.461 1.00 22.63 85 GLU A O 1
ATOM 589 N N . ALA A 1 86 ? -12.860 13.888 23.875 1.00 21.53 86 ALA A N 1
ATOM 590 C CA . ALA A 1 86 ? -11.915 12.794 24.050 1.00 23.73 86 ALA A CA 1
ATOM 591 C C . ALA A 1 86 ? -11.906 12.320 25.494 1.00 23.80 86 ALA A C 1
ATOM 592 O O . ALA A 1 86 ? -11.844 11.124 25.761 1.00 22.86 86 ALA A O 1
ATOM 594 N N . ARG A 1 87 ? -11.963 13.247 26.439 1.00 26.45 87 ARG A N 1
ATOM 595 C CA . ARG A 1 87 ? -11.946 12.818 27.827 1.00 30.17 87 ARG A CA 1
ATOM 596 C C . ARG A 1 87 ? -13.284 12.267 28.309 1.00 30.62 87 ARG A C 1
ATOM 597 O O . ARG A 1 87 ? -13.310 11.324 29.094 1.00 30.02 87 ARG A O 1
ATOM 605 N N . GLU A 1 88 ? -14.398 12.820 27.834 1.00 31.84 88 GLU A N 1
ATOM 606 C CA . GLU A 1 88 ? -15.690 12.308 28.276 1.00 33.33 88 GLU A CA 1
ATOM 607 C C . GLU A 1 88 ? -16.117 11.003 27.601 1.00 31.39 88 GLU A C 1
ATOM 608 O O . GLU A 1 88 ? -16.867 10.228 28.184 1.00 32.45 88 GLU A O 1
ATOM 614 N N . GLU A 1 89 ? -15.643 10.750 26.384 1.00 29.24 89 GLU A N 1
ATOM 615 C CA . GLU A 1 89 ? -16.016 9.527 25.683 1.00 26.62 89 GLU A CA 1
ATOM 616 C C . GLU A 1 89 ? -14.969 8.416 25.783 1.00 25.46 89 GLU A C 1
ATOM 617 O O . GLU A 1 89 ? -15.318 7.243 25.908 1.00 21.98 89 GLU A O 1
ATOM 623 N N . LEU A 1 90 ? -13.692 8.780 25.728 1.00 22.61 90 LEU A N 1
ATOM 624 C CA . LEU A 1 90 ? -12.631 7.774 25.766 1.00 24.57 90 LEU A CA 1
ATOM 625 C C . LEU A 1 90 ? -11.747 7.846 26.998 1.00 23.00 90 LEU A C 1
ATOM 626 O O . LEU A 1 90 ? -10.841 7.028 27.152 1.00 24.83 90 LEU A O 1
ATOM 631 N N . ASN A 1 91 ? -12.018 8.809 27.875 1.00 23.39 91 ASN A N 1
ATOM 632 C CA . ASN A 1 91 ? -11.214 9.007 29.076 1.00 23.68 91 ASN A CA 1
ATOM 633 C C . ASN A 1 91 ? -9.762 9.187 28.676 1.00 25.09 91 ASN A C 1
ATOM 634 O O . ASN A 1 91 ? -8.855 8.655 29.317 1.00 24.97 91 ASN A O 1
ATOM 639 N N . VAL A 1 92 ? -9.557 9.930 27.597 1.00 26.99 92 VAL A N 1
ATOM 640 C CA . VAL A 1 92 ? -8.222 10.194 27.090 1.00 28.29 92 VAL A CA 1
ATOM 641 C C . VAL A 1 92 ? -7.874 11.674 27.198 1.00 28.79 92 VAL A C 1
ATOM 642 O O . VAL A 1 92 ? -8.699 12.543 26.918 1.00 27.73 92 VAL A O 1
ATOM 646 N N . GLU A 1 93 ? -6.645 11.944 27.618 1.00 28.46 93 GLU A N 1
ATOM 647 C CA . GLU A 1 93 ? -6.129 13.298 27.741 1.00 29.94 93 GLU A CA 1
ATOM 648 C C . GLU A 1 93 ? -5.307 13.500 26.468 1.00 29.74 93 GLU A C 1
ATOM 649 O O . GLU A 1 93 ? -4.207 12.958 26.353 1.00 28.89 93 GLU A O 1
ATOM 655 N N . ILE A 1 94 ? -5.829 14.265 25.513 1.00 29.79 94 ILE A N 1
ATOM 656 C CA . ILE A 1 94 ? -5.108 14.474 24.258 1.00 30.46 94 ILE A CA 1
ATOM 657 C C . ILE A 1 94 ? -3.715 15.044 24.477 1.00 32.70 94 ILE A C 1
ATOM 658 O O . ILE A 1 94 ? -2.798 14.776 23.704 1.00 33.09 94 ILE A O 1
ATOM 663 N N . ASP A 1 95 ? -3.555 15.822 25.541 1.00 35.04 95 ASP A N 1
ATOM 664 C CA . ASP A 1 95 ? -2.261 16.423 25.845 1.00 37.09 95 ASP A CA 1
ATOM 665 C C . ASP A 1 95 ? -1.247 15.360 26.267 1.00 37.29 95 ASP A C 1
ATOM 666 O O . ASP A 1 95 ? -0.040 15.594 26.232 1.00 37.07 95 ASP A O 1
ATOM 671 N N . ALA A 1 96 ? -1.743 14.186 26.652 1.00 36.28 96 ALA A N 1
ATOM 672 C CA . ALA A 1 96 ? -0.878 13.092 27.083 1.00 35.94 96 ALA A CA 1
ATOM 673 C C . ALA A 1 96 ? -0.486 12.190 25.918 1.00 36.07 96 ALA A C 1
ATOM 674 O O . ALA A 1 96 ? 0.298 11.256 26.079 1.00 35.66 96 ALA A O 1
ATOM 676 N N . LEU A 1 97 ? -1.035 12.465 24.742 1.00 36.05 97 LEU A N 1
ATOM 677 C CA . LEU A 1 97 ? -0.724 11.654 23.575 1.00 36.36 97 LEU A CA 1
ATOM 678 C C . LEU A 1 97 ? -0.363 12.535 22.387 1.00 35.95 97 LEU A C 1
ATOM 679 O O . LEU A 1 97 ? -0.460 13.760 22.452 1.00 35.63 97 LEU A O 1
ATOM 684 N N . SER A 1 98 ? 0.059 11.903 21.300 1.00 35.04 98 SER A N 1
ATOM 685 C CA . SER A 1 98 ? 0.405 12.633 20.092 1.00 34.62 98 SER A CA 1
ATOM 686 C C . SER A 1 98 ? -0.844 12.750 19.214 1.00 33.02 98 SER A C 1
ATOM 687 O O . SER A 1 98 ? -1.538 11.759 18.986 1.00 32.98 98 SER A O 1
ATOM 690 N N . TRP A 1 99 ? -1.134 13.963 18.745 1.00 31.25 99 TRP A N 1
ATOM 691 C CA . TRP A 1 99 ? -2.288 14.209 17.879 1.00 29.25 99 TRP A CA 1
ATOM 692 C C . TRP A 1 99 ? -2.034 15.389 16.954 1.00 30.24 99 TRP A C 1
ATOM 693 O O . TRP A 1 99 ? -1.110 16.175 17.159 1.00 28.38 99 TRP A O 1
ATOM 704 N N . ARG A 1 100 ? -2.863 15.518 15.930 1.00 29.51 100 ARG A N 1
ATOM 705 C CA . ARG A 1 100 ? -2.706 16.621 15.003 1.00 30.96 100 ARG A CA 1
ATOM 706 C C . ARG A 1 100 ? -3.941 16.774 14.141 1.00 30.48 100 ARG A C 1
ATOM 707 O O . ARG A 1 100 ? -4.714 15.828 13.968 1.00 27.89 100 ARG A O 1
ATOM 715 N N . PRO A 1 101 ? -4.158 17.984 13.612 1.00 30.67 101 PRO A N 1
ATOM 716 C CA . PRO A 1 101 ? -5.314 18.224 12.754 1.00 30.70 101 PRO A CA 1
ATOM 717 C C . PRO A 1 101 ? -5.102 17.391 11.496 1.00 30.81 101 PRO A C 1
ATOM 718 O O . PRO A 1 101 ? -4.045 17.462 10.868 1.00 29.43 101 PRO A O 1
ATOM 722 N N . LEU A 1 102 ? -6.093 16.590 11.136 1.00 29.37 102 LEU A N 1
ATOM 723 C CA . LEU A 1 102 ? -5.968 15.760 9.951 1.00 30.24 102 LEU A CA 1
ATOM 724 C C . LEU A 1 102 ? -6.529 16.508 8.744 1.00 29.46 102 LEU A C 1
ATOM 725 O O . LEU A 1 102 ? -5.932 16.515 7.664 1.00 29.86 102 LEU A O 1
ATOM 730 N N . ALA A 1 103 ? -7.673 17.151 8.937 1.00 28.16 103 ALA A N 1
ATOM 731 C CA . ALA A 1 103 ? -8.312 17.897 7.868 1.00 28.50 103 ALA A CA 1
ATOM 732 C C . ALA A 1 103 ? -9.458 18.739 8.396 1.00 27.21 103 ALA A C 1
ATOM 733 O O . ALA A 1 103 ? -9.885 18.583 9.538 1.00 26.99 103 ALA A O 1
ATOM 735 N N . SER A 1 104 ? -9.947 19.632 7.544 1.00 26.88 104 SER A N 1
ATOM 736 C CA . SER A 1 104 ? -11.069 20.509 7.863 1.00 24.23 104 SER A CA 1
ATOM 737 C C . SER A 1 104 ? -12.035 20.422 6.684 1.00 23.21 104 SER A C 1
ATOM 738 O O . SER A 1 104 ? -11.605 20.397 5.532 1.00 25.36 104 SER A O 1
ATOM 741 N N . PHE A 1 105 ? -13.335 20.370 6.964 1.00 21.62 105 PHE A N 1
ATOM 742 C CA . PHE A 1 105 ? -14.329 20.267 5.899 1.00 20.84 105 PHE A CA 1
ATOM 743 C C . PHE A 1 105 ? -15.523 21.188 6.058 1.00 23.01 105 PHE A C 1
ATOM 744 O O . PHE A 1 105 ? -15.911 21.525 7.173 1.00 23.40 105 PHE A O 1
ATOM 752 N N . SER A 1 106 ? -16.109 21.560 4.920 1.00 21.41 106 SER A N 1
ATOM 753 C CA . SER A 1 106 ? -17.304 22.389 4.876 1.00 22.72 106 SER A CA 1
ATOM 754 C C . SER A 1 106 ? -18.464 21.510 4.405 1.00 22.11 106 SER A C 1
ATOM 755 O O . SER A 1 106 ? -18.290 20.649 3.534 1.00 23.51 106 SER A O 1
ATOM 758 N N . PRO A 1 107 ? -19.657 21.711 4.985 1.00 22.60 107 PRO A N 1
ATOM 759 C CA . PRO A 1 107 ? -20.883 20.973 4.663 1.00 23.05 107 PRO A CA 1
ATOM 760 C C . PRO A 1 107 ? -21.375 21.254 3.242 1.00 24.00 107 PRO A C 1
ATOM 761 O O . PRO A 1 107 ? -22.193 20.507 2.701 1.00 21.36 107 PRO A O 1
ATOM 765 N N . PHE A 1 108 ? -20.917 22.356 2.654 1.00 22.04 108 PHE A N 1
ATOM 766 C CA . PHE A 1 108 ? -21.347 22.704 1.301 1.00 23.95 108 PHE A CA 1
ATOM 767 C C . PHE A 1 108 ? -20.365 22.267 0.227 1.00 24.14 108 PHE A C 1
ATOM 768 O O . PHE A 1 108 ? -20.688 22.302 -0.958 1.00 25.52 108 PHE A O 1
ATOM 776 N N . GLN A 1 109 ? -19.172 21.847 0.634 1.00 22.97 109 GLN A N 1
ATOM 777 C CA . GLN A 1 109 ? -18.166 21.404 -0.325 1.00 24.14 109 GLN A CA 1
ATOM 778 C C . GLN A 1 109 ? -18.003 19.889 -0.339 1.00 23.46 109 GLN A C 1
ATOM 779 O O . GLN A 1 109 ? -17.221 19.349 -1.122 1.00 22.83 109 GLN A O 1
ATOM 785 N N . THR A 1 110 ? -18.749 19.219 0.533 1.00 23.61 110 THR A N 1
ATOM 786 C CA . THR A 1 110 ? -18.713 17.768 0.677 1.00 23.53 110 THR A CA 1
ATOM 787 C C . THR A 1 110 ? -20.115 17.317 1.056 1.00 22.84 110 THR A C 1
ATOM 788 O O . THR A 1 110 ? -21.049 18.120 1.070 1.00 24.41 110 THR A O 1
ATOM 792 N N . THR A 1 111 ? -20.276 16.034 1.361 1.00 22.59 111 THR A N 1
ATOM 793 C CA . THR A 1 111 ? -21.586 15.567 1.795 1.00 22.69 111 THR A CA 1
ATOM 794 C C . THR A 1 111 ? -21.566 15.326 3.301 1.00 21.29 111 THR A C 1
ATOM 795 O O . THR A 1 111 ? -22.378 14.564 3.829 1.00 20.59 111 THR A O 1
ATOM 799 N N . LEU A 1 112 ? -20.631 15.983 3.987 1.00 19.06 112 LEU A N 1
ATOM 800 C CA . LEU A 1 112 ? -20.534 15.869 5.436 1.00 18.15 112 LEU A CA 1
ATOM 801 C C . LEU A 1 112 ? -21.594 16.796 6.033 1.00 20.26 112 LEU A C 1
ATOM 802 O O . LEU A 1 112 ? -21.940 17.827 5.445 1.00 20.34 112 LEU A O 1
ATOM 807 N N . SER A 1 113 ? -22.101 16.417 7.200 1.00 19.31 113 SER A N 1
ATOM 808 C CA . SER A 1 113 ? -23.178 17.138 7.892 1.00 21.00 113 SER A CA 1
ATOM 809 C C . SER A 1 113 ? -22.958 18.563 8.423 1.00 21.50 113 SER A C 1
ATOM 810 O O . SER A 1 113 ? -23.870 19.391 8.358 1.00 22.94 113 SER A O 1
ATOM 813 N N . SER A 1 114 ? -21.772 18.836 8.960 1.00 22.23 114 SER A N 1
ATOM 814 C CA . SER A 1 114 ? -21.457 20.137 9.542 1.00 19.40 114 SER A CA 1
ATOM 815 C C . SER A 1 114 ? -20.037 20.571 9.234 1.00 20.44 114 SER A C 1
ATOM 816 O O . SER A 1 114 ? -19.256 19.826 8.651 1.00 22.28 114 SER A O 1
ATOM 819 N N . PHE A 1 115 ? -19.711 21.792 9.650 1.00 19.25 115 PHE A N 1
ATOM 820 C CA . PHE A 1 115 ? -18.365 22.301 9.502 1.00 18.08 115 PHE A CA 1
ATOM 821 C C . PHE A 1 115 ? -17.589 21.487 10.517 1.00 20.35 115 PHE A C 1
ATOM 822 O O . PHE A 1 115 ? -18.106 21.162 11.589 1.00 21.69 115 PHE A O 1
ATOM 830 N N . MET A 1 116 ? -16.356 21.135 10.197 1.00 21.14 116 MET A N 1
ATOM 831 C CA . MET A 1 116 ? -15.619 20.323 11.133 1.00 22.72 116 MET A CA 1
ATOM 832 C C . MET A 1 116 ? -14.125 20.283 10.953 1.00 23.07 116 MET A C 1
ATOM 833 O O . MET A 1 116 ? -13.583 20.572 9.884 1.00 23.32 116 MET A O 1
ATOM 838 N N . CYS A 1 117 ? -13.470 19.926 12.043 1.00 22.29 117 CYS A N 1
ATOM 839 C CA . CYS A 1 117 ? -12.047 19.723 12.028 1.00 23.26 117 CYS A CA 1
ATOM 840 C C . CYS A 1 117 ? -11.962 18.258 12.424 1.00 22.72 117 CYS A C 1
ATOM 841 O O . CYS A 1 117 ? -12.643 17.818 13.362 1.00 21.54 117 CYS A O 1
ATOM 844 N N . VAL A 1 118 ? -11.152 17.510 11.685 1.00 20.94 118 VAL A N 1
ATOM 845 C CA . VAL A 1 118 ? -10.948 16.092 11.940 1.00 20.88 118 VAL A CA 1
ATOM 846 C C . VAL A 1 118 ? -9.515 15.969 12.445 1.00 21.54 118 VAL A C 1
ATOM 847 O O . VAL A 1 118 ? -8.594 16.548 11.869 1.00 21.88 118 VAL A O 1
ATOM 851 N N . TYR A 1 119 ? -9.342 15.232 13.533 1.00 21.22 119 TYR A N 1
ATOM 852 C CA . TYR A 1 119 ? -8.031 15.043 14.141 1.00 20.17 119 TYR A CA 1
ATOM 853 C C . TYR A 1 119 ? -7.623 13.586 14.113 1.00 21.52 119 TYR A C 1
ATOM 854 O O . TYR A 1 119 ? -8.455 12.700 13.928 1.00 21.55 119 TYR A O 1
ATOM 863 N N . GLU A 1 120 ? -6.334 13.339 14.301 1.00 21.32 120 GLU A N 1
ATOM 864 C CA . GLU A 1 120 ? -5.848 11.973 14.371 1.00 22.84 120 GLU A CA 1
ATOM 865 C C . GLU A 1 120 ? -5.072 11.860 15.680 1.00 23.97 120 GLU A C 1
ATOM 866 O O . GLU A 1 120 ? -4.159 12.645 15.937 1.00 24.76 120 GLU A O 1
ATOM 872 N N . LEU A 1 121 ? -5.467 10.903 16.512 1.00 22.84 121 LEU A N 1
ATOM 873 C CA . LEU A 1 121 ? -4.825 10.656 17.798 1.00 25.42 121 LEU A CA 1
ATOM 874 C C . LEU A 1 121 ? -3.986 9.394 17.603 1.00 25.22 121 LEU A C 1
ATOM 875 O O . LEU A 1 121 ? -4.446 8.435 16.983 1.00 26.73 121 LEU A O 1
ATOM 880 N N . ARG A 1 122 ? -2.756 9.393 18.112 1.00 26.20 122 ARG A N 1
ATOM 881 C CA . ARG A 1 122 ? -1.884 8.227 17.972 1.00 25.46 122 ARG A CA 1
ATOM 882 C C . ARG A 1 122 ? -1.712 7.468 19.288 1.00 24.50 122 ARG A C 1
ATOM 883 O O . ARG A 1 122 ? -1.281 8.039 20.291 1.00 24.22 122 ARG A O 1
ATOM 891 N N . SER A 1 123 ? -2.040 6.178 19.270 1.00 22.36 123 SER A N 1
ATOM 892 C CA . SER A 1 123 ? -1.905 5.329 20.442 1.00 22.44 123 SER A CA 1
ATOM 893 C C . SER A 1 123 ? -2.109 3.865 20.102 1.00 23.03 123 SER A C 1
ATOM 894 O O . SER A 1 123 ? -2.948 3.525 19.264 1.00 22.72 123 SER A O 1
ATOM 897 N N . ASP A 1 124 ? -1.338 2.998 20.748 1.00 21.97 124 ASP A N 1
ATOM 898 C CA . ASP A 1 124 ? -1.484 1.567 20.529 1.00 23.47 124 ASP A CA 1
ATOM 899 C C . ASP A 1 124 ? -2.321 0.960 21.647 1.00 22.59 124 ASP A C 1
ATOM 900 O O . ASP A 1 124 ? -2.661 -0.212 21.602 1.00 25.08 124 ASP A O 1
ATOM 905 N N . ALA A 1 125 ? -2.655 1.768 22.649 1.00 22.74 125 ALA A N 1
ATOM 906 C CA . ALA A 1 125 ? -3.449 1.291 23.770 1.00 23.23 125 ALA A CA 1
ATOM 907 C C . ALA A 1 125 ? -4.940 1.383 23.476 1.00 23.75 125 ALA A C 1
ATOM 908 O O . ALA A 1 125 ? -5.406 2.338 22.846 1.00 23.22 125 ALA A O 1
ATOM 910 N N . THR A 1 126 ? -5.685 0.378 23.926 1.00 24.81 126 THR A N 1
ATOM 911 C CA . THR A 1 126 ? -7.130 0.379 23.746 1.00 24.68 126 THR A CA 1
ATOM 912 C C . THR A 1 126 ? -7.664 1.307 24.829 1.00 23.66 126 THR A C 1
ATOM 913 O O . THR A 1 126 ? -7.331 1.159 26.002 1.00 23.01 126 THR A O 1
ATOM 917 N N . PRO A 1 127 ? -8.486 2.291 24.444 1.00 21.65 127 PRO A N 1
ATOM 918 C CA . PRO A 1 127 ? -9.063 3.257 25.379 1.00 21.86 127 PRO A CA 1
ATOM 919 C C . PRO A 1 127 ? -9.988 2.641 26.425 1.00 21.29 127 PRO A C 1
ATOM 920 O O . PRO A 1 127 ? -10.693 1.661 26.156 1.00 20.66 127 PRO A O 1
ATOM 924 N N . ILE A 1 128 ? -9.969 3.222 27.617 1.00 20.48 128 ILE A N 1
ATOM 925 C CA . ILE A 1 128 ? -10.850 2.784 28.697 1.00 22.69 128 ILE A CA 1
ATOM 926 C C . ILE A 1 128 ? -12.046 3.696 28.474 1.00 20.90 128 ILE A C 1
ATOM 927 O O . ILE A 1 128 ? -12.232 4.688 29.174 1.00 24.49 128 ILE A O 1
ATOM 932 N N . PHE A 1 129 ? -12.841 3.343 27.476 1.00 21.99 129 PHE A N 1
ATOM 933 C CA . PHE A 1 129 ? -14.000 4.129 27.079 1.00 21.64 129 PHE A CA 1
ATOM 934 C C . PHE A 1 129 ? -15.121 4.215 28.109 1.00 22.20 129 PHE A C 1
ATOM 935 O O . PHE A 1 129 ? -15.195 3.409 29.032 1.00 21.48 129 PHE A O 1
ATOM 943 N N . ASN A 1 130 ? -15.976 5.219 27.937 1.00 23.42 130 ASN A N 1
ATOM 944 C CA . ASN A 1 130 ? -17.124 5.437 28.816 1.00 25.73 130 ASN A CA 1
ATOM 945 C C . ASN A 1 130 ? -18.271 4.577 28.283 1.00 26.16 130 ASN A C 1
ATOM 946 O O . ASN A 1 130 ? -18.806 4.833 27.198 1.00 24.95 130 ASN A O 1
ATOM 951 N N . PRO A 1 131 ? -18.659 3.540 29.044 1.00 28.10 131 PRO A N 1
ATOM 952 C CA . PRO A 1 131 ? -19.731 2.601 28.696 1.00 28.31 131 PRO A CA 1
ATOM 953 C C . PRO A 1 131 ? -21.120 3.198 28.549 1.00 29.71 131 PRO A C 1
ATOM 954 O O . PRO A 1 131 ? -22.032 2.532 28.052 1.00 30.25 131 PRO A O 1
ATOM 958 N N . ASN A 1 132 ? -21.293 4.434 28.992 1.00 29.35 132 ASN A N 1
ATOM 959 C CA . ASN A 1 132 ? -22.601 5.067 28.905 1.00 31.92 132 ASN A CA 1
ATOM 960 C C . ASN A 1 132 ? -22.991 5.379 27.465 1.00 33.45 132 ASN A C 1
ATOM 961 O O . ASN A 1 132 ? -24.176 5.432 27.136 1.00 33.37 132 ASN A O 1
ATOM 966 N N . ASP A 1 133 ? -22.004 5.583 26.601 1.00 34.09 133 ASP A N 1
ATOM 967 C CA . ASP A 1 133 ? -22.311 5.889 25.210 1.00 34.80 133 ASP A CA 1
ATOM 968 C C . ASP A 1 133 ? -21.706 4.878 24.236 1.00 30.95 133 ASP A C 1
ATOM 969 O O . ASP A 1 133 ? -22.113 4.801 23.077 1.00 29.95 133 ASP A O 1
ATOM 974 N N . ILE A 1 134 ? -20.747 4.095 24.719 1.00 27.17 134 ILE A N 1
ATOM 975 C CA . ILE A 1 134 ? -20.074 3.100 23.891 1.00 24.60 134 ILE A CA 1
ATOM 976 C C . ILE A 1 134 ? -20.218 1.694 24.457 1.00 23.93 134 ILE A C 1
ATOM 977 O O . ILE A 1 134 ? -19.854 1.443 25.603 1.00 22.57 134 ILE A O 1
ATOM 982 N N . SER A 1 135 ? -20.731 0.769 23.650 1.00 23.24 135 SER A N 1
ATOM 983 C CA . SER A 1 135 ? -20.906 -0.604 24.111 1.00 25.84 135 SER A CA 1
ATOM 984 C C . SER A 1 135 ? -19.633 -1.435 23.974 1.00 25.03 135 SER A C 1
ATOM 985 O O . SER A 1 135 ? -19.456 -2.449 24.653 1.00 27.80 135 SER A O 1
ATOM 988 N N . GLY A 1 136 ? -18.737 -0.991 23.102 1.00 23.92 136 GLY A N 1
ATOM 989 C CA . GLY A 1 136 ? -17.495 -1.708 22.885 1.00 22.10 136 GLY A CA 1
ATOM 990 C C . GLY A 1 136 ? -16.829 -1.125 21.657 1.00 21.93 136 GLY A C 1
ATOM 991 O O . GLY A 1 136 ? -17.406 -0.262 21.007 1.00 19.74 136 GLY A O 1
ATOM 992 N N . GLY A 1 137 ? -15.621 -1.575 21.336 1.00 19.59 137 GLY A N 1
ATOM 993 C CA . GLY A 1 137 ? -14.953 -1.042 20.165 1.00 18.66 137 GLY A CA 1
ATOM 994 C C . GLY A 1 137 ? -13.952 -2.037 19.624 1.00 19.47 137 GLY A C 1
ATOM 995 O O . GLY A 1 137 ? -13.645 -3.025 20.284 1.00 18.72 137 GLY A O 1
ATOM 996 N N . GLU A 1 138 ? -13.456 -1.794 18.418 1.00 18.80 138 GLU A N 1
ATOM 997 C CA . GLU A 1 138 ? -12.475 -2.692 17.849 1.00 19.52 138 GLU A CA 1
ATOM 998 C C . GLU A 1 138 ? -11.517 -1.987 16.904 1.00 19.63 138 GLU A C 1
ATOM 999 O O . GLU A 1 138 ? -11.851 -0.973 16.284 1.00 16.43 138 GLU A O 1
ATOM 1005 N N . TRP A 1 139 ? -10.298 -2.507 16.837 1.00 17.10 139 TRP A N 1
ATOM 1006 C CA . TRP A 1 139 ? -9.301 -1.940 15.944 1.00 19.87 139 TRP A CA 1
ATOM 1007 C C . TRP A 1 139 ? -9.606 -2.527 14.574 1.00 21.08 139 TRP A C 1
ATOM 1008 O O . TRP A 1 139 ? -9.660 -3.746 14.401 1.00 22.07 139 TRP A O 1
ATOM 1019 N N . LEU A 1 140 ? -9.826 -1.655 13.607 1.00 19.99 140 LEU A N 1
ATOM 1020 C CA . LEU A 1 140 ? -10.159 -2.101 12.272 1.00 21.99 140 LEU A CA 1
ATOM 1021 C C . LEU A 1 140 ? -9.398 -1.319 11.233 1.00 22.09 140 LEU A C 1
ATOM 1022 O O . LEU A 1 140 ? -9.115 -0.132 11.406 1.00 21.52 140 LEU A O 1
ATOM 1027 N N . THR A 1 141 ? -9.067 -1.996 10.147 1.00 23.01 141 THR A N 1
ATOM 1028 C CA . THR A 1 141 ? -8.382 -1.343 9.054 1.00 22.84 141 THR A CA 1
ATOM 1029 C C . THR A 1 141 ? -9.462 -0.560 8.318 1.00 22.64 141 THR A C 1
ATOM 1030 O O . THR A 1 141 ? -10.631 -0.938 8.335 1.00 19.93 141 THR A O 1
ATOM 1034 N N . PRO A 1 142 ? -9.090 0.553 7.679 1.00 21.25 142 PRO A N 1
ATOM 1035 C CA . PRO A 1 142 ? -10.082 1.346 6.946 1.00 22.79 142 PRO A CA 1
ATOM 1036 C C . PRO A 1 142 ? -10.803 0.507 5.893 1.00 21.58 142 PRO A C 1
ATOM 1037 O O . PRO A 1 142 ? -11.988 0.706 5.635 1.00 19.98 142 PRO A O 1
ATOM 1041 N N . GLU A 1 143 ? -10.076 -0.433 5.289 1.00 21.94 143 GLU A N 1
ATOM 1042 C CA . GLU A 1 143 ? -10.641 -1.311 4.261 1.00 21.87 143 GLU A CA 1
ATOM 1043 C C . GLU A 1 143 ? -11.793 -2.159 4.798 1.00 17.90 143 GLU A C 1
ATOM 1044 O O . GLU A 1 143 ? -12.866 -2.244 4.186 1.00 18.08 143 GLU A O 1
ATOM 1050 N N . HIS A 1 144 ? -11.559 -2.804 5.935 1.00 18.92 144 HIS A N 1
ATOM 1051 C CA . HIS A 1 144 ? -12.576 -3.643 6.566 1.00 17.82 144 HIS A CA 1
ATOM 1052 C C . HIS A 1 144 ? -13.757 -2.797 7.046 1.00 16.47 144 HIS A C 1
ATOM 1053 O O . HIS A 1 144 ? -14.915 -3.199 6.924 1.00 16.31 144 HIS A O 1
ATOM 1060 N N . LEU A 1 145 ? -13.460 -1.626 7.597 1.00 17.70 145 LEU A N 1
ATOM 1061 C CA . LEU A 1 145 ? -14.516 -0.747 8.084 1.00 17.90 145 LEU A CA 1
ATOM 1062 C C . LEU A 1 145 ? -15.433 -0.321 6.939 1.00 18.85 145 LEU A C 1
ATOM 1063 O O . LEU A 1 145 ? -16.662 -0.417 7.037 1.00 18.55 145 LEU A O 1
ATOM 1068 N N . LEU A 1 146 ? -14.833 0.168 5.859 1.00 17.47 146 LEU A N 1
ATOM 1069 C CA . LEU A 1 146 ? -15.609 0.607 4.699 1.00 17.04 146 LEU A CA 1
ATOM 1070 C C . LEU A 1 146 ? -16.418 -0.558 4.115 1.00 16.81 146 LEU A C 1
ATOM 1071 O O . LEU A 1 146 ? -17.564 -0.379 3.662 1.00 15.35 146 LEU A O 1
ATOM 1076 N N . ALA A 1 147 ? -15.831 -1.753 4.121 1.00 16.21 147 ALA A N 1
ATOM 1077 C CA . ALA A 1 147 ? -16.534 -2.927 3.612 1.00 16.97 147 ALA A CA 1
ATOM 1078 C C . ALA A 1 147 ? -17.824 -3.181 4.415 1.00 17.63 147 ALA A C 1
ATOM 1079 O O . ALA A 1 147 ? -18.870 -3.448 3.832 1.00 17.90 147 ALA A O 1
ATOM 1081 N N . ARG A 1 148 ? -17.741 -3.098 5.741 1.00 17.95 148 ARG A N 1
ATOM 1082 C CA . ARG A 1 148 ? -18.913 -3.309 6.594 1.00 18.49 148 ARG A CA 1
ATOM 1083 C C . ARG A 1 148 ? -19.997 -2.280 6.281 1.00 16.13 148 ARG A C 1
ATOM 1084 O O . ARG A 1 148 ? -21.176 -2.620 6.203 1.00 17.23 148 ARG A O 1
ATOM 1092 N N . ILE A 1 149 ? -19.600 -1.018 6.122 1.00 17.33 149 ILE A N 1
ATOM 1093 C CA . ILE A 1 149 ? -20.556 0.044 5.816 1.00 19.36 149 ILE A CA 1
ATOM 1094 C C . ILE A 1 149 ? -21.228 -0.246 4.478 1.00 20.96 149 ILE A C 1
ATOM 1095 O O . ILE A 1 149 ? -22.445 -0.123 4.348 1.00 22.66 149 ILE A O 1
ATOM 1100 N N . ALA A 1 150 ? -20.424 -0.615 3.486 1.00 19.25 150 ALA A N 1
ATOM 1101 C CA . ALA A 1 150 ? -20.925 -0.934 2.152 1.00 19.32 150 ALA A CA 1
ATOM 1102 C C . ALA A 1 150 ? -21.945 -2.079 2.218 1.00 19.90 150 ALA A C 1
ATOM 1103 O O . ALA A 1 150 ? -22.926 -2.099 1.468 1.00 19.35 150 ALA A O 1
ATOM 1105 N N . ALA A 1 151 ? -21.716 -3.018 3.130 1.00 19.24 151 ALA A N 1
ATOM 1106 C CA . ALA A 1 151 ? -22.599 -4.172 3.310 1.00 21.38 151 ALA A CA 1
ATOM 1107 C C . ALA A 1 151 ? -23.943 -3.806 3.934 1.00 22.16 151 ALA A C 1
ATOM 1108 O O . ALA A 1 151 ? -24.924 -4.527 3.773 1.00 20.43 151 ALA A O 1
ATOM 1110 N N . GLY A 1 152 ? -23.980 -2.691 4.652 1.00 22.37 152 GLY A N 1
ATOM 1111 C CA . GLY A 1 152 ? -25.215 -2.278 5.288 1.00 23.08 152 GLY A CA 1
ATOM 1112 C C . GLY A 1 152 ? -25.172 -2.243 6.805 1.00 21.76 152 GLY A C 1
ATOM 1113 O O . GLY A 1 152 ? -26.167 -1.918 7.440 1.00 20.66 152 GLY A O 1
ATOM 1114 N N . GLU A 1 153 ? -24.032 -2.579 7.401 1.00 20.48 153 GLU A N 1
ATOM 1115 C CA . GLU A 1 153 ? -23.930 -2.553 8.864 1.00 20.02 153 GLU A CA 1
ATOM 1116 C C . GLU A 1 153 ? -24.136 -1.110 9.348 1.00 19.30 153 GLU A C 1
ATOM 1117 O O . GLU A 1 153 ? -23.699 -0.165 8.690 1.00 20.10 153 GLU A O 1
ATOM 1123 N N . ALA A 1 154 ? -24.809 -0.950 10.485 1.00 19.65 154 ALA A N 1
ATOM 1124 C CA . ALA A 1 154 ? -25.118 0.372 11.042 1.00 19.34 154 ALA A CA 1
ATOM 1125 C C . ALA A 1 154 ? -23.896 1.246 11.308 1.00 19.31 154 ALA A C 1
ATOM 1126 O O . ALA A 1 154 ? -22.928 0.798 11.917 1.00 18.74 154 ALA A O 1
ATOM 1128 N N . ALA A 1 155 ? -23.957 2.499 10.858 1.00 19.37 155 ALA A N 1
ATOM 1129 C CA . ALA A 1 155 ? -22.854 3.432 11.043 1.00 19.28 155 ALA A CA 1
ATOM 1130 C C . ALA A 1 155 ? -23.310 4.880 10.966 1.00 18.95 155 ALA A C 1
ATOM 1131 O O . ALA A 1 155 ? -24.257 5.197 10.255 1.00 16.85 155 ALA A O 1
ATOM 1133 N N . LYS A 1 156 ? -22.627 5.753 11.697 1.00 18.99 156 LYS A N 1
ATOM 1134 C CA . LYS A 1 156 ? -22.945 7.175 11.654 1.00 24.09 156 LYS A CA 1
ATOM 1135 C C . LYS A 1 156 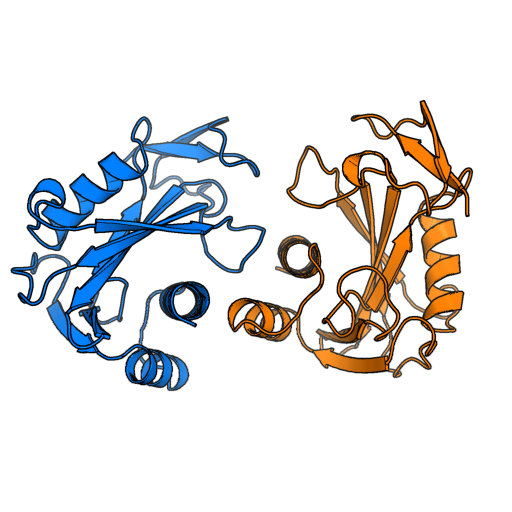? -22.872 7.630 10.208 1.00 24.15 156 LYS A C 1
ATOM 1136 O O . LYS A 1 156 ? -21.992 7.203 9.460 1.00 26.98 156 LYS A O 1
ATOM 1142 N N . GLY A 1 157 ? -23.790 8.510 9.830 1.00 25.32 157 GLY A N 1
ATOM 1143 C CA . GLY A 1 157 ? -23.859 8.991 8.464 1.00 26.65 157 GLY A CA 1
ATOM 1144 C C . GLY A 1 157 ? -22.623 9.546 7.782 1.00 27.92 157 GLY A C 1
ATOM 1145 O O . GLY A 1 157 ? -22.530 9.479 6.555 1.00 28.50 157 GLY A O 1
ATOM 1146 N N . ASP A 1 158 ? -21.677 10.103 8.533 1.00 26.86 158 ASP A N 1
ATOM 1147 C CA . ASP A 1 158 ? -20.480 10.655 7.895 1.00 25.87 158 ASP A CA 1
ATOM 1148 C C . ASP A 1 158 ? -19.213 9.840 8.083 1.00 24.32 158 ASP A C 1
ATOM 1149 O O . ASP A 1 158 ? -18.145 10.239 7.618 1.00 20.68 158 ASP A O 1
ATOM 1154 N N . LEU A 1 159 ? -19.326 8.700 8.752 1.00 22.34 159 LEU A N 1
ATOM 1155 C CA . LEU A 1 159 ? -18.157 7.868 9.004 1.00 21.36 159 LEU A CA 1
ATOM 1156 C C . LEU A 1 159 ? -17.447 7.421 7.731 1.00 20.55 159 LEU A C 1
ATOM 1157 O O . LEU A 1 159 ? -16.251 7.635 7.592 1.00 20.58 159 LEU A O 1
ATOM 1162 N N . ALA A 1 160 ? -18.182 6.811 6.805 1.00 22.24 160 ALA A N 1
ATOM 1163 C CA . ALA A 1 160 ? -17.586 6.337 5.564 1.00 22.46 160 ALA A CA 1
ATOM 1164 C C . ALA A 1 160 ? -16.872 7.453 4.800 1.00 22.87 160 ALA A C 1
ATOM 1165 O O . ALA A 1 160 ? -15.718 7.287 4.393 1.00 22.73 160 ALA A O 1
ATOM 1167 N N . GLU A 1 161 ? -17.548 8.585 4.609 1.00 21.69 161 GLU A N 1
ATOM 1168 C CA . GLU A 1 161 ? -16.959 9.711 3.882 1.00 21.74 161 GLU A CA 1
ATOM 1169 C C . GLU A 1 161 ? -15.707 10.256 4.581 1.00 20.42 161 GLU A C 1
ATOM 1170 O O . GLU A 1 161 ? -14.729 10.608 3.917 1.00 20.01 161 GLU A O 1
ATOM 1176 N N . LEU A 1 162 ? -15.730 10.326 5.911 1.00 19.25 162 LEU A N 1
ATOM 1177 C CA . LEU A 1 162 ? -14.560 10.820 6.642 1.00 18.83 162 LEU A CA 1
ATOM 1178 C C . LEU A 1 162 ? -13.360 9.900 6.452 1.00 20.41 162 LEU A C 1
ATOM 1179 O O . LEU A 1 162 ? -12.219 10.363 6.293 1.00 20.55 162 LEU A O 1
ATOM 1184 N N . VAL A 1 163 ? -13.612 8.595 6.474 1.00 18.64 163 VAL A N 1
ATOM 1185 C CA . VAL A 1 163 ? -12.538 7.623 6.297 1.00 21.64 163 VAL A CA 1
ATOM 1186 C C . VAL A 1 163 ? -11.954 7.726 4.892 1.00 21.99 163 VAL A C 1
ATOM 1187 O O . VAL A 1 163 ? -10.732 7.724 4.715 1.00 21.31 163 VAL A O 1
ATOM 1191 N N . ARG A 1 164 ? -12.825 7.820 3.892 1.00 21.45 164 ARG A N 1
ATOM 1192 C CA . ARG A 1 164 ? -12.364 7.931 2.516 1.00 22.66 164 ARG A CA 1
ATOM 1193 C C . ARG A 1 164 ? -11.632 9.247 2.251 1.00 23.38 164 ARG A C 1
ATOM 1194 O O . ARG A 1 164 ? -10.590 9.261 1.594 1.00 25.91 164 ARG A O 1
ATOM 1202 N N . ARG A 1 165 ? -12.155 10.355 2.761 1.00 23.35 165 ARG A N 1
ATOM 1203 C CA . ARG A 1 165 ? -11.504 11.641 2.528 1.00 24.13 165 ARG A CA 1
ATOM 1204 C C . ARG A 1 165 ? -10.213 11.820 3.320 1.00 25.48 165 ARG A C 1
ATOM 1205 O O . ARG A 1 165 ? -9.278 12.466 2.846 1.00 25.97 165 ARG A O 1
ATOM 1213 N N . CYS A 1 166 ? -10.150 11.247 4.516 1.00 25.09 166 CYS A N 1
ATOM 1214 C CA . CYS A 1 166 ? -8.958 11.393 5.348 1.00 28.93 166 CYS A CA 1
ATOM 1215 C C . CYS A 1 166 ? -7.879 10.346 5.111 1.00 30.63 166 CYS A C 1
ATOM 1216 O O . CYS A 1 166 ? -6.695 10.614 5.333 1.00 31.20 166 CYS A O 1
ATOM 1219 N N . TYR A 1 167 ? -8.279 9.156 4.681 1.00 33.92 167 TYR A N 1
ATOM 1220 C CA . TYR A 1 167 ? -7.317 8.088 4.423 1.00 38.94 167 TYR A CA 1
ATOM 1221 C C . TYR A 1 167 ? -7.468 7.537 3.003 1.00 41.97 167 TYR A C 1
ATOM 1222 O O . TYR A 1 167 ? -8.260 6.629 2.761 1.00 44.56 167 TYR A O 1
ATOM 1231 N N . ARG A 1 168 ? -6.705 8.095 2.070 1.00 47.49 168 ARG A N 1
ATOM 1232 C CA . ARG A 1 168 ? -6.741 7.655 0.680 1.00 50.62 168 ARG A CA 1
ATOM 1233 C C . ARG A 1 168 ? -8.170 7.691 0.146 1.00 51.67 168 ARG A C 1
ATOM 1234 O O . ARG A 1 168 ? -8.805 6.614 0.082 1.00 52.84 168 ARG A O 1
ATOM 1242 N N . GLU B 1 7 ? -13.678 36.875 -26.445 1.00 48.53 7 GLU B N 1
ATOM 1243 C CA . GLU B 1 7 ? -12.564 36.494 -25.534 1.00 45.86 7 GLU B CA 1
ATOM 1244 C C . GLU B 1 7 ? -12.399 37.523 -24.418 1.00 44.34 7 GLU B C 1
ATOM 1245 O O . GLU B 1 7 ? -11.446 37.465 -23.639 1.00 43.13 7 GLU B O 1
ATOM 1251 N N . ARG B 1 8 ? -13.337 38.463 -24.347 1.00 41.71 8 ARG B N 1
ATOM 1252 C CA . ARG B 1 8 ? -13.318 39.495 -23.320 1.00 39.96 8 ARG B CA 1
ATOM 1253 C C . ARG B 1 8 ? -14.478 39.285 -22.347 1.00 36.93 8 ARG B C 1
ATOM 1254 O O . ARG B 1 8 ? -15.612 39.026 -22.757 1.00 37.72 8 ARG B O 1
ATOM 1262 N N . LEU B 1 9 ? -14.176 39.399 -21.058 1.00 34.04 9 LEU B N 1
ATOM 1263 C CA . LEU B 1 9 ? -15.161 39.206 -19.995 1.00 31.05 9 LEU B CA 1
ATOM 1264 C C . LEU B 1 9 ? -15.381 40.480 -19.187 1.00 29.74 9 LEU B C 1
ATOM 1265 O O . LEU B 1 9 ? -14.489 41.315 -19.085 1.00 29.14 9 LEU B O 1
ATOM 1270 N N . ASP B 1 10 ? -16.566 40.623 -18.605 1.00 29.47 10 ASP B N 1
ATOM 1271 C CA . ASP B 1 10 ? -16.852 41.786 -17.773 1.00 29.25 10 ASP B CA 1
ATOM 1272 C C . ASP B 1 10 ? -16.333 41.527 -16.363 1.00 27.53 10 ASP B C 1
ATOM 1273 O O . ASP B 1 10 ? -16.422 40.411 -15.862 1.00 26.02 10 ASP B O 1
ATOM 1278 N N . LEU B 1 11 ? -15.763 42.555 -15.738 1.00 24.88 11 LEU B N 1
ATOM 1279 C CA . LEU B 1 11 ? -15.288 42.446 -14.367 1.00 24.81 11 LEU B CA 1
ATOM 1280 C C . LEU B 1 11 ? -16.426 43.009 -13.521 1.00 23.51 11 LEU B C 1
ATOM 1281 O O . LEU B 1 11 ? -17.000 44.043 -13.872 1.00 24.03 11 LEU B O 1
ATOM 1286 N N . VAL B 1 12 ? -16.762 42.339 -12.423 1.00 22.78 12 VAL B N 1
ATOM 1287 C CA . VAL B 1 12 ? -17.836 42.812 -11.548 1.00 25.04 12 VAL B CA 1
ATOM 1288 C C . VAL B 1 12 ? -17.390 42.891 -10.088 1.00 26.08 12 VAL B C 1
ATOM 1289 O O . VAL B 1 12 ? -16.521 42.140 -9.651 1.00 25.74 12 VAL B O 1
ATOM 1293 N N . ASN B 1 13 ? -17.996 43.803 -9.337 1.00 27.30 13 ASN B N 1
ATOM 1294 C CA . ASN B 1 13 ? -17.673 43.966 -7.924 1.00 29.92 13 ASN B CA 1
ATOM 1295 C C . ASN B 1 13 ? -18.525 43.007 -7.095 1.00 31.25 13 ASN B C 1
ATOM 1296 O O . ASN B 1 13 ? -19.197 42.135 -7.650 1.00 30.65 13 ASN B O 1
ATOM 1301 N N . GLU B 1 14 ? -18.503 43.180 -5.773 1.00 33.82 14 GLU B N 1
ATOM 1302 C CA . GLU B 1 14 ? -19.269 42.333 -4.858 1.00 36.09 14 GLU B CA 1
ATOM 1303 C C . GLU B 1 14 ? -20.783 42.409 -5.050 1.00 34.61 14 GLU B C 1
ATOM 1304 O O . GLU B 1 14 ? -21.516 41.549 -4.560 1.00 33.85 14 GLU B O 1
ATOM 1310 N N . ARG B 1 15 ? -21.252 43.432 -5.757 1.00 33.95 15 ARG B N 1
ATOM 1311 C CA . ARG B 1 15 ? -22.682 43.585 -6.002 1.00 34.08 15 ARG B CA 1
ATOM 1312 C C . ARG B 1 15 ? -23.001 43.135 -7.422 1.00 32.19 15 ARG B C 1
ATOM 1313 O O . ARG B 1 15 ? -24.083 43.391 -7.942 1.00 28.26 15 ARG B O 1
ATOM 1321 N N . ASP B 1 16 ? -22.045 42.445 -8.035 1.00 32.69 16 ASP B N 1
ATOM 1322 C CA . ASP B 1 16 ? -22.189 41.952 -9.397 1.00 31.88 16 ASP B CA 1
ATOM 1323 C C . ASP B 1 16 ? -22.519 43.082 -10.370 1.00 31.43 16 ASP B C 1
ATOM 1324 O O . ASP B 1 16 ? -23.391 42.954 -11.228 1.00 27.75 16 ASP B O 1
ATOM 1329 N N . GLU B 1 17 ? -21.815 44.200 -10.214 1.00 31.75 17 GLU B N 1
ATOM 1330 C CA . GLU B 1 17 ? -21.977 45.352 -11.094 1.00 31.62 17 GLU B CA 1
ATOM 1331 C C . GLU B 1 17 ? -20.706 45.441 -11.945 1.00 30.93 17 GLU B C 1
ATOM 1332 O O . GLU B 1 17 ? -19.600 45.321 -11.414 1.00 30.15 17 GLU B O 1
ATOM 1338 N N . VAL B 1 18 ? -20.873 45.652 -13.251 1.00 29.00 18 VAL B N 1
ATOM 1339 C CA . VAL B 1 18 ? -19.752 45.752 -14.187 1.00 30.85 18 VAL B CA 1
ATOM 1340 C C . VAL B 1 18 ? -18.888 46.966 -13.867 1.00 30.87 18 VAL B C 1
ATOM 1341 O O . VAL B 1 18 ? -19.389 48.088 -13.845 1.00 31.69 18 VAL B O 1
ATOM 1345 N N . VAL B 1 19 ? -17.599 46.742 -13.611 1.00 30.21 19 VAL B N 1
ATOM 1346 C CA . VAL B 1 19 ? -16.683 47.837 -13.290 1.00 30.92 19 VAL B CA 1
ATOM 1347 C C . VAL B 1 19 ? -15.457 47.845 -14.211 1.00 29.65 19 VAL B C 1
ATOM 1348 O O . VAL B 1 19 ? -14.500 48.582 -13.981 1.00 30.68 19 VAL B O 1
ATOM 1352 N N . GLY B 1 20 ? -15.495 47.025 -15.253 1.00 28.27 20 GLY B N 1
ATOM 1353 C CA . GLY B 1 20 ? -14.386 46.951 -16.191 1.00 27.49 20 GLY B CA 1
ATOM 1354 C C . GLY B 1 20 ? -14.468 45.675 -17.010 1.00 27.96 20 GLY B C 1
ATOM 1355 O O . GLY B 1 20 ? -15.474 44.970 -16.949 1.00 27.08 20 GLY B O 1
ATOM 1356 N N . GLN B 1 21 ? -13.420 45.383 -17.776 1.00 27.67 21 GLN B N 1
ATOM 1357 C CA . GLN B 1 21 ? -13.373 44.182 -18.608 1.00 28.57 21 GLN B CA 1
ATOM 1358 C C . GLN B 1 21 ? -12.001 43.530 -18.498 1.00 29.63 21 GLN B C 1
ATOM 1359 O O . GLN B 1 21 ? -11.026 44.170 -18.099 1.00 29.08 21 GLN B O 1
ATOM 1365 N N . ILE B 1 22 ? -11.924 42.253 -18.856 1.00 29.40 22 ILE B N 1
ATOM 1366 C CA . ILE B 1 22 ? -10.658 41.544 -18.802 1.00 28.74 22 ILE B CA 1
ATOM 1367 C C . ILE B 1 22 ? -10.654 40.432 -19.842 1.00 29.64 22 ILE B C 1
ATOM 1368 O O . ILE B 1 22 ? -11.703 39.888 -20.190 1.00 28.97 22 ILE B O 1
ATOM 1373 N N . LEU B 1 23 ? -9.470 40.115 -20.355 1.00 30.33 23 LEU B N 1
ATOM 1374 C CA . LEU B 1 23 ? -9.342 39.058 -21.348 1.00 32.00 23 LEU B CA 1
ATOM 1375 C C . LEU B 1 23 ? -9.380 37.715 -20.633 1.00 31.67 23 LEU B C 1
ATOM 1376 O O . LEU B 1 23 ? -8.868 37.582 -19.522 1.00 29.92 23 LEU B O 1
ATOM 1381 N N . ARG B 1 24 ? -10.004 36.726 -21.263 1.00 32.96 24 ARG B N 1
ATOM 1382 C CA . ARG B 1 24 ? -10.097 35.395 -20.673 1.00 34.93 24 ARG B CA 1
ATOM 1383 C C . ARG B 1 24 ? -8.706 34.829 -20.405 1.00 36.50 24 ARG B C 1
ATOM 1384 O O . ARG B 1 24 ? -8.486 34.145 -19.405 1.00 36.40 24 ARG B O 1
ATOM 1392 N N . THR B 1 25 ? -7.774 35.133 -21.304 1.00 37.91 25 THR B N 1
ATOM 1393 C CA . THR B 1 25 ? -6.400 34.652 -21.208 1.00 39.99 25 THR B CA 1
ATOM 1394 C C . THR B 1 25 ? -5.473 35.531 -20.377 1.00 40.34 25 THR B C 1
ATOM 1395 O O . THR B 1 25 ? -4.251 35.429 -20.498 1.00 39.94 25 THR B O 1
ATOM 1399 N N . ASP B 1 26 ? -6.044 36.393 -19.540 1.00 39.51 26 ASP B N 1
ATOM 1400 C CA . ASP B 1 26 ? -5.232 37.272 -18.703 1.00 37.35 26 ASP B CA 1
ATOM 1401 C C . ASP B 1 26 ? -4.813 36.534 -17.437 1.00 35.45 26 ASP B C 1
ATOM 1402 O O . ASP B 1 26 ? -5.654 36.023 -16.697 1.00 33.86 26 ASP B O 1
ATOM 1407 N N . PRO B 1 27 ? -3.501 36.475 -17.171 1.00 34.23 27 PRO B N 1
ATOM 1408 C CA . PRO B 1 27 ? -2.968 35.794 -15.988 1.00 33.74 27 PRO B CA 1
ATOM 1409 C C . PRO B 1 27 ? -3.385 36.403 -14.649 1.00 32.28 27 PRO B C 1
ATOM 1410 O O . PRO B 1 27 ? -3.313 35.740 -13.621 1.00 31.93 27 PRO B O 1
ATOM 1414 N N . ALA B 1 28 ? -3.817 37.661 -14.655 1.00 31.29 28 ALA B N 1
ATOM 1415 C CA . ALA B 1 28 ? -4.240 38.300 -13.413 1.00 30.62 28 ALA B CA 1
ATOM 1416 C C . ALA B 1 28 ? -5.734 38.091 -13.199 1.00 30.01 28 ALA B C 1
ATOM 1417 O O . ALA B 1 28 ? -6.331 38.675 -12.296 1.00 29.69 28 ALA B O 1
ATOM 1419 N N . LEU B 1 29 ? -6.341 37.262 -14.037 1.00 29.98 29 LEU B N 1
ATOM 1420 C CA . LEU B 1 29 ? -7.770 36.999 -13.919 1.00 29.94 29 LEU B CA 1
ATOM 1421 C C . LEU B 1 29 ? -8.110 36.280 -12.616 1.00 28.92 29 LEU B C 1
ATOM 1422 O O . LEU B 1 29 ? -7.466 35.300 -12.245 1.00 30.08 29 LEU B O 1
ATOM 1427 N N . ARG B 1 30 ? -9.119 36.791 -11.920 1.00 27.61 30 ARG B N 1
ATOM 1428 C CA . ARG B 1 30 ? -9.588 36.210 -10.665 1.00 28.30 30 ARG B CA 1
ATOM 1429 C C . ARG B 1 30 ? -11.062 35.871 -10.866 1.00 27.19 30 ARG B C 1
ATOM 1430 O O . ARG B 1 30 ? -11.858 36.745 -11.197 1.00 24.51 30 ARG B O 1
ATOM 1438 N N . TRP B 1 31 ? -11.430 34.608 -10.663 1.00 25.37 31 TRP B N 1
ATOM 1439 C CA . TRP B 1 31 ? -12.812 34.204 -10.899 1.00 24.45 31 TRP B CA 1
ATOM 1440 C C . TRP B 1 31 ? -13.896 34.891 -10.080 1.00 22.41 31 TRP B C 1
ATOM 1441 O O . TRP B 1 31 ? -15.011 35.071 -10.575 1.00 23.37 31 TRP B O 1
ATOM 1452 N N . GLU B 1 32 ? -13.588 35.293 -8.850 1.00 21.77 32 GLU B N 1
ATOM 1453 C CA . GLU B 1 32 ? -14.591 35.963 -8.029 1.00 23.65 32 GLU B CA 1
ATOM 1454 C C . GLU B 1 32 ? -14.993 37.320 -8.623 1.00 23.62 32 GLU B C 1
ATOM 1455 O O . GLU B 1 32 ? -15.969 37.930 -8.185 1.00 22.75 32 GLU B O 1
ATOM 1461 N N . ARG B 1 33 ? -14.249 37.779 -9.626 1.00 23.34 33 ARG B N 1
ATOM 1462 C CA . ARG B 1 33 ? -14.535 39.063 -10.268 1.00 25.33 33 ARG B CA 1
ATOM 1463 C C . ARG B 1 33 ? -15.202 38.915 -11.637 1.00 25.13 33 ARG B C 1
ATOM 1464 O O . ARG B 1 33 ? -15.399 39.905 -12.345 1.00 23.30 33 ARG B O 1
ATOM 1472 N N . VAL B 1 34 ? -15.543 37.685 -12.019 1.00 24.13 34 VAL B N 1
ATOM 1473 C CA . VAL B 1 34 ? -16.193 37.464 -13.306 1.00 25.72 34 VAL B CA 1
ATOM 1474 C C . VAL B 1 34 ? -17.458 36.623 -13.180 1.00 25.48 34 VAL B C 1
ATOM 1475 O O . VAL B 1 34 ? -17.691 35.971 -12.158 1.00 25.34 34 VAL B O 1
ATOM 1479 N N . ARG B 1 35 ? -18.273 36.646 -14.229 1.00 24.72 35 ARG B N 1
ATOM 1480 C CA . ARG B 1 35 ? -19.530 35.915 -14.238 1.00 24.26 35 ARG B CA 1
ATOM 1481 C C . ARG B 1 35 ? -19.473 34.649 -15.087 1.00 23.40 35 ARG B C 1
ATOM 1482 O O . ARG B 1 35 ? -18.842 34.620 -16.143 1.00 22.80 35 ARG B O 1
ATOM 1490 N N . VAL B 1 36 ? -20.100 33.580 -14.607 1.00 23.00 36 VAL B N 1
ATOM 1491 C CA . VAL B 1 36 ? -20.124 32.343 -15.374 1.00 21.42 36 VAL B CA 1
ATOM 1492 C C . VAL B 1 36 ? -21.521 31.747 -15.320 1.00 22.43 36 VAL B C 1
ATOM 1493 O O . VAL B 1 36 ? -22.367 32.190 -14.544 1.00 21.81 36 VAL B O 1
ATOM 1497 N N . VAL B 1 37 ? -21.766 30.773 -16.186 1.00 21.01 37 VAL B N 1
ATOM 1498 C CA . VAL B 1 37 ? -23.034 30.071 -16.199 1.00 23.38 37 VAL B CA 1
ATOM 1499 C C . VAL B 1 37 ? -22.691 28.591 -16.119 1.00 19.67 37 VAL B C 1
ATOM 1500 O O . VAL B 1 37 ? -21.649 28.150 -16.606 1.00 18.72 37 VAL B O 1
ATOM 1504 N N . ASN B 1 38 ? -23.573 27.839 -15.483 1.00 20.34 38 ASN B N 1
ATOM 1505 C CA . ASN B 1 38 ? -23.421 26.401 -15.324 1.00 20.20 38 ASN B CA 1
ATOM 1506 C C . ASN B 1 38 ? -24.811 25.820 -15.522 1.00 22.34 38 ASN B C 1
ATOM 1507 O O . ASN B 1 38 ? -25.797 26.438 -15.136 1.00 24.20 38 ASN B O 1
ATOM 1512 N N . ALA B 1 39 ? -24.896 24.638 -16.118 1.00 21.80 39 ALA B N 1
ATOM 1513 C CA . ALA B 1 39 ? -26.191 24.012 -16.310 1.00 22.57 39 ALA B CA 1
ATOM 1514 C C . ALA B 1 39 ? -26.066 22.502 -16.176 1.00 22.21 39 ALA B C 1
ATOM 1515 O O . ALA B 1 39 ? -25.017 21.923 -16.458 1.00 21.12 39 ALA B O 1
ATOM 1517 N N . PHE B 1 40 ? -27.137 21.880 -15.705 1.00 22.99 40 PHE B N 1
ATOM 1518 C CA . PHE B 1 40 ? -27.184 20.440 -15.547 1.00 22.63 40 PHE B CA 1
ATOM 1519 C C . PHE B 1 40 ? -28.259 19.888 -16.458 1.00 24.63 40 PHE B C 1
ATOM 1520 O O . PHE B 1 40 ? -29.383 20.394 -16.491 1.00 24.60 40 PHE B O 1
ATOM 1528 N N . LEU B 1 41 ? -27.906 18.854 -17.203 1.00 24.90 41 LEU B N 1
ATOM 1529 C CA . LEU B 1 41 ? -28.858 18.195 -18.078 1.00 25.84 41 LEU B CA 1
ATOM 1530 C C . LEU B 1 41 ? -29.354 17.027 -17.222 1.00 26.84 41 LEU B C 1
ATOM 1531 O O . LEU B 1 41 ? -28.560 16.187 -16.790 1.00 23.02 41 LEU B O 1
ATOM 1536 N N . ARG B 1 42 ? -30.658 16.993 -16.962 1.00 26.61 42 ARG B N 1
ATOM 1537 C CA . ARG B 1 42 ? -31.257 15.939 -16.150 1.00 28.68 42 ARG B CA 1
ATOM 1538 C C . ARG B 1 42 ? -32.354 15.210 -16.925 1.00 28.71 42 ARG B C 1
ATOM 1539 O O . ARG B 1 42 ? -33.227 15.843 -17.519 1.00 26.31 42 ARG B O 1
ATOM 1547 N N . ASN B 1 43 ? -32.304 13.880 -16.915 1.00 28.30 43 ASN B N 1
ATOM 1548 C CA . ASN B 1 43 ? -33.309 13.087 -17.617 1.00 28.62 43 ASN B CA 1
ATOM 1549 C C . ASN B 1 43 ? -34.517 12.799 -16.732 1.00 27.94 43 ASN B C 1
ATOM 1550 O O . ASN B 1 43 ? -34.637 13.323 -15.623 1.00 27.84 43 ASN B O 1
ATOM 1555 N N . SER B 1 44 ? -35.411 11.951 -17.230 1.00 31.47 44 SER B N 1
ATOM 1556 C CA . SER B 1 44 ? -36.629 11.594 -16.509 1.00 33.38 44 SER B CA 1
ATOM 1557 C C . SER B 1 44 ? -36.322 10.682 -15.332 1.00 34.51 44 SER B C 1
ATOM 1558 O O . SER B 1 44 ? -37.087 10.616 -14.372 1.00 36.78 44 SER B O 1
ATOM 1561 N N . GLN B 1 45 ? -35.195 9.982 -15.416 1.00 33.96 45 GLN B N 1
ATOM 1562 C CA . GLN B 1 45 ? -34.768 9.065 -14.364 1.00 35.47 45 GLN B CA 1
ATOM 1563 C C . GLN B 1 45 ? -34.134 9.807 -13.184 1.00 35.05 45 GLN B C 1
ATOM 1564 O O . GLN B 1 45 ? -33.768 9.198 -12.175 1.00 34.40 45 GLN B O 1
ATOM 1570 N N . GLY B 1 46 ? -33.998 11.120 -13.317 1.00 32.97 46 GLY B N 1
ATOM 1571 C CA . GLY B 1 46 ? -33.394 11.902 -12.254 1.00 31.53 46 GLY B CA 1
ATOM 1572 C C . GLY B 1 46 ? -31.878 11.860 -12.302 1.00 30.07 46 GLY B C 1
ATOM 1573 O O . GLY B 1 46 ? -31.212 12.184 -11.321 1.00 31.54 46 GLY B O 1
ATOM 1574 N N . GLN B 1 47 ? -31.327 11.454 -13.444 1.00 27.92 47 GLN B N 1
ATOM 1575 C CA . GLN B 1 47 ? -29.880 11.385 -13.611 1.00 25.97 47 GLN B CA 1
ATOM 1576 C C . GLN B 1 47 ? -29.358 12.619 -14.336 1.00 25.36 47 GLN B C 1
ATOM 1577 O O . GLN B 1 47 ? -30.041 13.197 -15.181 1.00 23.20 47 GLN B O 1
ATOM 1583 N N . LEU B 1 48 ? -28.133 13.014 -14.013 1.00 22.78 48 LEU B N 1
ATOM 1584 C CA . LEU B 1 48 ? -27.526 14.167 -14.659 1.00 20.62 48 LEU B CA 1
ATOM 1585 C C . LEU B 1 48 ? -26.503 13.654 -15.667 1.00 21.12 48 LEU B C 1
ATOM 1586 O O . LEU B 1 48 ? -25.865 12.623 -15.440 1.00 22.65 48 LEU B O 1
ATOM 1591 N N . TRP B 1 49 ? -26.360 14.346 -16.792 1.00 17.72 49 TRP B N 1
ATOM 1592 C CA . TRP B 1 49 ? -25.379 13.927 -17.775 1.00 20.87 49 TRP B CA 1
ATOM 1593 C C . TRP B 1 49 ? -24.094 14.622 -17.359 1.00 20.61 49 TRP B C 1
ATOM 1594 O O . TRP B 1 49 ? -23.964 15.846 -17.459 1.00 21.21 49 TRP B O 1
ATOM 1605 N N . ILE B 1 50 ? -23.157 13.820 -16.877 1.00 19.73 50 ILE B N 1
ATOM 1606 C CA . ILE B 1 50 ? -21.892 14.320 -16.375 1.00 19.55 50 ILE B CA 1
ATOM 1607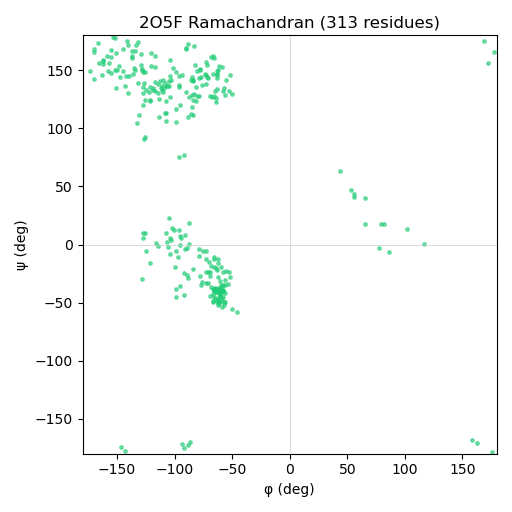 C C . ILE B 1 50 ? -20.742 13.983 -17.309 1.00 20.10 50 ILE B C 1
ATOM 1608 O O . ILE B 1 50 ? -20.376 12.812 -17.474 1.00 19.24 50 ILE B O 1
ATOM 1613 N N . PRO B 1 51 ? -20.150 15.013 -17.926 1.00 20.68 51 PRO B N 1
ATOM 1614 C CA . PRO B 1 51 ? -19.039 14.783 -18.844 1.00 20.34 51 PRO B CA 1
ATOM 1615 C C . PRO B 1 51 ? -17.694 14.778 -18.149 1.00 23.70 51 PRO B C 1
ATOM 1616 O O . PRO B 1 51 ? -17.593 15.070 -16.956 1.00 21.87 51 PRO B O 1
ATOM 1620 N N . ARG B 1 52 ? -16.668 14.427 -18.920 1.00 24.04 52 ARG B N 1
ATOM 1621 C CA . ARG B 1 52 ? -15.285 14.419 -18.461 1.00 28.51 52 ARG B CA 1
ATOM 1622 C C . ARG B 1 52 ? -14.625 15.525 -19.272 1.00 29.05 52 ARG B C 1
ATOM 1623 O O . ARG B 1 52 ? -14.692 15.520 -20.504 1.00 28.70 52 ARG B O 1
ATOM 1631 N N . ARG B 1 53 ? -14.005 16.473 -18.578 1.00 29.97 53 ARG B N 1
ATOM 1632 C CA . ARG B 1 53 ? -13.324 17.595 -19.215 1.00 32.88 53 ARG B CA 1
ATOM 1633 C C . ARG B 1 53 ? -12.331 17.121 -20.279 1.00 32.51 53 ARG B C 1
ATOM 1634 O O . ARG B 1 53 ? -11.707 16.070 -20.132 1.00 31.81 53 ARG B O 1
ATOM 1642 N N . SER B 1 54 ? -12.186 17.908 -21.343 1.00 34.52 54 SER B N 1
ATOM 1643 C CA . SER B 1 54 ? -11.248 17.594 -22.420 1.00 36.48 54 SER B CA 1
ATOM 1644 C C . SER B 1 54 ? -9.817 17.602 -21.870 1.00 36.07 54 SER B C 1
ATOM 1645 O O . SER B 1 54 ? -9.497 18.372 -20.963 1.00 34.86 54 SER B O 1
ATOM 1648 N N . PRO B 1 55 ? -8.939 16.740 -22.411 1.00 36.20 55 PRO B N 1
ATOM 1649 C CA . PRO B 1 55 ? -7.544 16.675 -21.952 1.00 36.94 55 PRO B CA 1
ATOM 1650 C C . PRO B 1 55 ? -6.776 17.977 -22.208 1.00 37.11 55 PRO B C 1
ATOM 1651 O O . PRO B 1 55 ? -5.771 18.252 -21.552 1.00 37.77 55 PRO B O 1
ATOM 1655 N N . SER B 1 56 ? -7.260 18.772 -23.159 1.00 37.86 56 SER B N 1
ATOM 1656 C CA . SER B 1 56 ? -6.616 20.032 -23.514 1.00 37.76 56 SER B CA 1
ATOM 1657 C C . SER B 1 56 ? -7.136 21.192 -22.669 1.00 38.85 56 SER B C 1
ATOM 1658 O O . SER B 1 56 ? -6.663 22.329 -22.783 1.00 37.57 56 SER B O 1
ATOM 1661 N N . LYS B 1 57 ? -8.108 20.901 -21.815 1.00 37.49 57 LYS B N 1
ATOM 1662 C CA . LYS B 1 57 ? -8.688 21.919 -20.954 1.00 38.97 57 LYS B CA 1
ATOM 1663 C C . LYS B 1 57 ? -7.626 22.450 -19.988 1.00 37.73 57 LYS B C 1
ATOM 1664 O O . LYS B 1 57 ? -6.988 21.682 -19.271 1.00 35.99 57 LYS B O 1
ATOM 1670 N N . SER B 1 58 ? -7.445 23.767 -19.976 1.00 36.60 58 SER B N 1
ATOM 1671 C CA . SER B 1 58 ? -6.457 24.404 -19.111 1.00 37.41 58 SER B CA 1
ATOM 1672 C C . SER B 1 58 ? -6.665 24.118 -17.624 1.00 37.43 58 SER B C 1
ATOM 1673 O O . SER B 1 58 ? -5.701 23.908 -16.884 1.00 37.32 58 SER B O 1
ATOM 1676 N N . LEU B 1 59 ? -7.919 24.117 -17.186 1.00 36.32 59 LEU B N 1
ATOM 1677 C CA . LEU B 1 59 ? -8.238 23.844 -15.786 1.00 35.80 59 LEU B CA 1
ATOM 1678 C C . LEU B 1 59 ? -8.928 22.493 -15.640 1.00 35.93 59 LEU B C 1
ATOM 1679 O O . LEU B 1 59 ? -9.881 22.187 -16.365 1.00 34.88 59 LEU B O 1
ATOM 1684 N N . PHE B 1 60 ? -8.434 21.695 -14.699 1.00 34.38 60 PHE B N 1
ATOM 1685 C CA . PHE B 1 60 ? -8.969 20.365 -14.417 1.00 35.10 60 PHE B CA 1
ATOM 1686 C C . PHE B 1 60 ? -9.284 19.513 -15.647 1.00 33.75 60 PHE B C 1
ATOM 1687 O O . PHE B 1 60 ? -10.440 19.160 -15.906 1.00 32.23 60 PHE B O 1
ATOM 1695 N N . PRO B 1 61 ? -8.251 19.174 -16.431 1.00 33.09 61 PRO B N 1
ATOM 1696 C CA . PRO B 1 61 ? -8.455 18.352 -17.623 1.00 31.68 61 PRO B CA 1
ATOM 1697 C C . PRO B 1 61 ? -8.777 16.920 -17.186 1.00 31.08 61 PRO B C 1
ATOM 1698 O O . PRO B 1 61 ? -8.245 16.439 -16.183 1.00 29.44 61 PRO B O 1
ATOM 1702 N N . ASN B 1 62 ? -9.659 16.259 -17.931 1.00 29.20 62 ASN B N 1
ATOM 1703 C CA . ASN B 1 62 ? -10.076 14.879 -17.649 1.00 29.81 62 ASN B CA 1
ATOM 1704 C C . ASN B 1 62 ? -10.853 14.682 -16.340 1.00 28.87 62 ASN B C 1
ATOM 1705 O O . ASN B 1 62 ? -10.968 13.559 -15.845 1.00 30.17 62 ASN B O 1
ATOM 1710 N N . ALA B 1 63 ? -11.387 15.759 -15.773 1.00 25.78 63 ALA B N 1
ATOM 1711 C CA . ALA B 1 63 ? -12.141 15.634 -14.527 1.00 24.21 63 ALA B CA 1
ATOM 1712 C C . ALA B 1 63 ? -13.647 15.737 -14.778 1.00 22.30 63 ALA B C 1
ATOM 1713 O O . ALA B 1 63 ? -14.074 16.267 -15.802 1.00 21.47 63 ALA B O 1
ATOM 1715 N N . LEU B 1 64 ? -14.440 15.211 -13.846 1.00 22.67 64 LEU B N 1
ATOM 1716 C CA . LEU B 1 64 ? -15.899 15.274 -13.949 1.00 21.05 64 LEU B CA 1
ATOM 1717 C C . LEU B 1 64 ? -16.273 16.756 -13.925 1.00 21.53 64 LEU B C 1
ATOM 1718 O O . LEU B 1 64 ? -15.575 17.561 -13.311 1.00 22.80 64 LEU B O 1
ATOM 1723 N N . ASP B 1 65 ? -17.374 17.123 -14.577 1.00 19.96 65 ASP B N 1
ATOM 1724 C CA . ASP B 1 65 ? -17.766 18.525 -14.625 1.00 22.22 65 ASP B CA 1
ATOM 1725 C C . ASP B 1 65 ? -19.265 18.705 -14.820 1.00 20.76 65 ASP B C 1
ATOM 1726 O O . ASP B 1 65 ? -19.997 17.719 -14.921 1.00 22.18 65 ASP B O 1
ATOM 1731 N N . VAL B 1 66 ? -19.721 19.959 -14.844 1.00 21.61 66 VAL B N 1
ATOM 1732 C CA . VAL B 1 66 ? -21.138 20.250 -15.064 1.00 21.05 66 VAL B CA 1
ATOM 1733 C C . VAL B 1 66 ? -21.471 19.833 -16.501 1.00 19.69 66 VAL B C 1
ATOM 1734 O O . VAL B 1 66 ? -20.570 19.652 -17.317 1.00 18.40 66 VAL B O 1
ATOM 1738 N N . SER B 1 67 ? -22.755 19.668 -16.815 1.00 19.00 67 SER B N 1
ATOM 1739 C CA . SER B 1 67 ? -23.138 19.268 -18.168 1.00 19.65 67 SER B CA 1
ATOM 1740 C C . SER B 1 67 ? -22.668 20.323 -19.164 1.00 20.16 67 SER B C 1
ATOM 1741 O O . SER B 1 67 ? -22.139 20.001 -20.223 1.00 18.88 67 SER B O 1
ATOM 1744 N N . VAL B 1 68 ? -22.871 21.588 -18.816 1.00 22.59 68 VAL B N 1
ATOM 1745 C CA . VAL B 1 68 ? -22.436 22.680 -19.667 1.00 25.82 68 VAL B CA 1
ATOM 1746 C C . VAL B 1 68 ? -22.112 23.891 -18.793 1.00 25.41 68 VAL B C 1
ATOM 1747 O O . VAL B 1 68 ? -22.855 24.230 -17.868 1.00 24.70 68 VAL B O 1
ATOM 1751 N N . GLY B 1 69 ? -20.980 24.523 -19.074 1.00 23.56 69 GLY B N 1
ATOM 1752 C CA . GLY B 1 69 ? -20.585 25.682 -18.298 1.00 24.91 69 GLY B CA 1
ATOM 1753 C C . GLY B 1 69 ? -19.660 26.581 -19.087 1.00 27.33 69 GLY B C 1
ATOM 1754 O O . GLY B 1 69 ? -19.063 26.149 -20.073 1.00 29.69 69 GLY B O 1
ATOM 1755 N N . GLY B 1 70 ? -19.538 27.832 -18.656 1.00 26.68 70 GLY B N 1
ATOM 1756 C CA . GLY B 1 70 ? -18.671 28.758 -19.355 1.00 27.52 70 GLY B CA 1
ATOM 1757 C C . GLY B 1 70 ? -18.799 30.175 -18.840 1.00 26.69 70 GLY B C 1
ATOM 1758 O O . GLY B 1 70 ? -19.818 30.554 -18.260 1.00 25.00 70 GLY B O 1
ATOM 1759 N N . ALA B 1 71 ? -17.753 30.964 -19.046 1.00 26.97 71 ALA B N 1
ATOM 1760 C CA . ALA B 1 71 ? -17.759 32.349 -18.601 1.00 25.24 71 ALA B CA 1
ATOM 1761 C C . ALA B 1 71 ? -18.682 33.176 -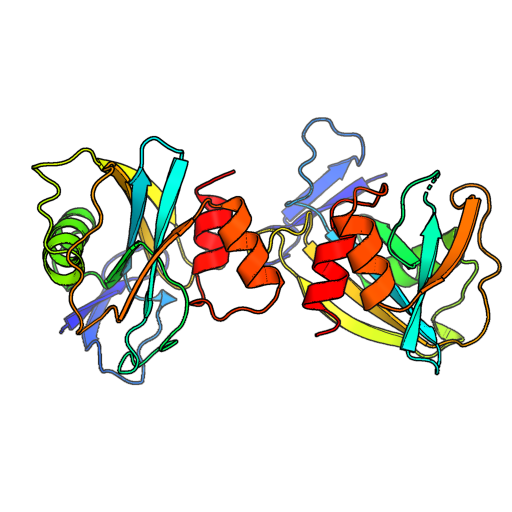19.489 1.00 25.60 71 ALA B C 1
ATOM 1762 O O . ALA B 1 71 ? -18.812 32.907 -20.685 1.00 24.01 71 ALA B O 1
ATOM 1764 N N . VAL B 1 72 ? -19.334 34.166 -18.888 1.00 25.89 72 VAL B N 1
ATOM 1765 C CA . VAL B 1 72 ? -20.231 35.064 -19.604 1.00 25.93 72 VAL B CA 1
ATOM 1766 C C . VAL B 1 72 ? -19.370 36.121 -20.288 1.00 28.20 72 VAL B C 1
ATOM 1767 O O . VAL B 1 72 ? -18.439 36.654 -19.678 1.00 27.41 72 VAL B O 1
ATOM 1771 N N . GLN B 1 73 ? -19.672 36.408 -21.554 1.00 27.45 73 GLN B N 1
ATOM 1772 C CA . GLN B 1 73 ? -18.909 37.392 -22.326 1.00 30.11 73 GLN B CA 1
ATOM 1773 C C . GLN B 1 73 ? -19.346 38.824 -22.056 1.00 29.78 73 GLN B C 1
ATOM 1774 O O . GLN B 1 73 ? -20.491 39.080 -21.673 1.00 29.82 73 GLN B O 1
ATOM 1780 N N . SER B 1 74 ? -18.431 39.764 -22.268 1.00 29.77 74 SER B N 1
ATOM 1781 C CA . SER B 1 74 ? -18.729 41.172 -22.043 1.00 30.87 74 SER B CA 1
ATOM 1782 C C . SER B 1 74 ? -19.990 41.590 -22.797 1.00 30.71 74 SER B C 1
ATOM 1783 O O . SER B 1 74 ? -20.145 41.289 -23.979 1.00 30.59 74 SER B O 1
ATOM 1786 N N . GLY B 1 75 ? -20.884 42.279 -22.092 1.00 30.51 75 GLY B N 1
ATOM 1787 C CA . GLY B 1 75 ? -22.123 42.749 -22.686 1.00 32.46 75 GLY B CA 1
ATOM 1788 C C . GLY B 1 75 ? -23.185 41.681 -22.851 1.00 33.46 75 GLY B C 1
ATOM 1789 O O . GLY B 1 75 ? -24.304 41.958 -23.283 1.00 33.50 75 GLY B O 1
ATOM 1790 N N . GLU B 1 76 ? -22.840 40.454 -22.492 1.00 32.91 76 GLU B N 1
ATOM 1791 C CA . GLU B 1 76 ? -23.755 39.336 -22.620 1.00 32.39 76 GLU B CA 1
ATOM 1792 C C . GLU B 1 76 ? -24.474 39.086 -21.299 1.00 31.16 76 GLU B C 1
ATOM 1793 O O . GLU B 1 76 ? -23.903 39.283 -20.231 1.00 31.08 76 GLU B O 1
ATOM 1799 N N . THR B 1 77 ? -25.735 38.675 -21.367 1.00 29.76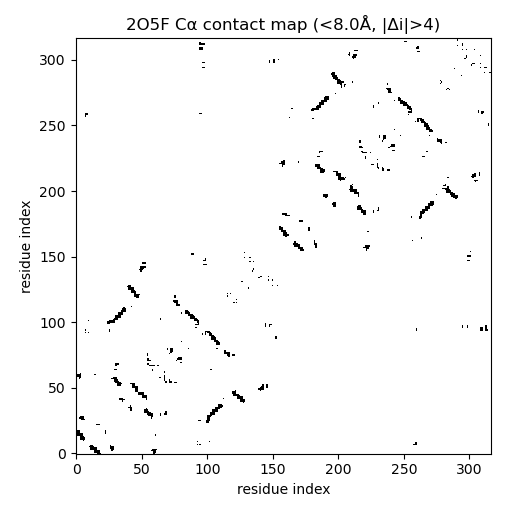 77 THR B N 1
ATOM 1800 C CA . THR B 1 77 ? -26.475 38.392 -20.146 1.00 29.83 77 THR B CA 1
ATOM 1801 C C . THR B 1 77 ? -26.288 36.924 -19.780 1.00 29.35 77 THR B C 1
ATOM 1802 O O . THR B 1 77 ? -25.773 36.139 -20.581 1.00 28.21 77 THR B O 1
ATOM 1806 N N . TYR B 1 78 ? -26.710 36.552 -18.575 1.00 27.68 78 TYR B N 1
ATOM 1807 C CA . TYR B 1 78 ? -26.576 35.170 -18.136 1.00 28.41 78 TYR B CA 1
ATOM 1808 C C . TYR B 1 78 ? -27.279 34.215 -19.094 1.00 27.74 78 TYR B C 1
ATOM 1809 O O . TYR B 1 78 ? -26.677 33.256 -19.565 1.00 27.15 78 TYR B O 1
ATOM 1818 N N . GLU B 1 79 ? -28.545 34.487 -19.396 1.00 26.51 79 GLU B N 1
ATOM 1819 C CA . GLU B 1 79 ? -29.298 33.613 -20.285 1.00 28.92 79 GLU B CA 1
ATOM 1820 C C . GLU B 1 79 ? -28.669 33.505 -21.670 1.00 28.33 79 GLU B C 1
ATOM 1821 O O . GLU B 1 79 ? -28.617 32.422 -22.251 1.00 28.01 79 GLU B O 1
ATOM 1827 N N . GLU B 1 80 ? -28.200 34.626 -22.211 1.00 29.28 80 GLU B N 1
ATOM 1828 C CA . GLU B 1 80 ? -27.576 34.594 -23.525 1.00 28.94 80 GLU B CA 1
ATOM 1829 C C . GLU B 1 80 ? -26.337 33.705 -23.473 1.00 27.57 80 GLU B C 1
ATOM 1830 O O . GLU B 1 80 ? -26.073 32.935 -24.398 1.00 27.59 80 GLU B O 1
ATOM 1836 N N . ALA B 1 81 ? -25.588 33.793 -22.379 1.00 26.38 81 ALA B N 1
ATOM 1837 C CA . ALA B 1 81 ? -24.381 32.979 -22.218 1.00 25.66 81 ALA B CA 1
ATOM 1838 C C . ALA B 1 81 ? -24.756 31.498 -22.157 1.00 25.45 81 ALA B C 1
ATOM 1839 O O . ALA B 1 81 ? -24.062 30.648 -22.707 1.00 26.00 81 ALA B O 1
ATOM 1841 N N . PHE B 1 82 ? -25.852 31.201 -21.468 1.00 25.35 82 PHE B N 1
ATOM 1842 C CA . PHE B 1 82 ? -26.327 29.835 -21.335 1.00 26.45 82 PHE B CA 1
ATOM 1843 C C . PHE B 1 82 ? -26.702 29.264 -22.707 1.00 26.28 82 PHE B C 1
ATOM 1844 O O . PHE B 1 82 ? -26.275 28.167 -23.064 1.00 24.61 82 PHE B O 1
ATOM 1852 N N . ARG B 1 83 ? -27.485 30.012 -23.479 1.00 27.36 83 ARG B N 1
ATOM 1853 C CA . ARG B 1 83 ? -27.886 29.554 -24.806 1.00 29.44 83 ARG B CA 1
ATOM 1854 C C . ARG B 1 83 ? -26.674 29.319 -25.708 1.00 28.00 83 ARG B C 1
ATOM 1855 O O . ARG B 1 83 ? -26.631 28.345 -26.460 1.00 28.05 83 ARG B O 1
ATOM 1863 N N . ARG B 1 84 ? -25.684 30.204 -25.622 1.00 28.46 84 ARG B N 1
ATOM 1864 C CA . ARG B 1 84 ? -24.477 30.090 -26.439 1.00 26.99 84 ARG B CA 1
ATOM 1865 C C . ARG B 1 84 ? -23.642 28.870 -26.073 1.00 27.20 84 ARG B C 1
ATOM 1866 O O . ARG B 1 84 ? -23.231 28.105 -26.946 1.00 27.15 84 ARG B O 1
ATOM 1874 N N . GLU B 1 85 ? -23.392 28.692 -24.780 1.00 26.42 85 GLU B N 1
ATOM 1875 C CA . GLU B 1 85 ? -22.590 27.567 -24.311 1.00 28.76 85 GLU B CA 1
ATOM 1876 C C . GLU B 1 85 ? -23.238 26.208 -24.602 1.00 27.68 85 GLU B C 1
ATOM 1877 O O . GLU B 1 85 ? -22.552 25.255 -24.957 1.00 27.98 85 GLU B O 1
ATOM 1883 N N . ALA B 1 86 ? -24.555 26.124 -24.450 1.00 28.47 86 ALA B N 1
ATOM 1884 C CA . ALA B 1 86 ? -25.270 24.877 -24.702 1.00 28.74 86 ALA B CA 1
ATOM 1885 C C . ALA B 1 86 ? -25.165 24.528 -26.180 1.00 30.24 86 ALA B C 1
ATOM 1886 O O . ALA B 1 86 ? -25.034 23.357 -26.552 1.00 29.42 86 ALA B O 1
ATOM 1888 N N . ARG B 1 87 ? -25.219 25.551 -27.025 1.00 30.46 87 ARG B N 1
ATOM 1889 C CA . ARG B 1 87 ? -25.113 25.343 -28.462 1.00 33.69 87 ARG B CA 1
ATOM 1890 C C . ARG B 1 87 ? -23.698 24.912 -28.838 1.00 32.78 87 ARG B C 1
ATOM 1891 O O . ARG B 1 87 ? -23.513 23.983 -29.617 1.00 34.74 87 ARG B O 1
ATOM 1899 N N . GLU B 1 88 ? -22.703 25.581 -28.263 1.00 33.12 88 GLU B N 1
ATOM 1900 C CA . GLU B 1 88 ? -21.302 25.290 -28.565 1.00 32.62 88 GLU B CA 1
ATOM 1901 C C . GLU B 1 88 ? -20.713 24.025 -27.928 1.00 31.84 88 GLU B C 1
ATOM 1902 O O . GLU B 1 88 ? -19.847 23.381 -28.524 1.00 30.43 88 GLU B O 1
ATOM 1908 N N . GLU B 1 89 ? -21.169 23.666 -26.731 1.00 29.39 89 GLU B N 1
ATOM 1909 C CA . GLU B 1 89 ? -20.646 22.481 -26.055 1.00 29.85 89 GLU B CA 1
ATOM 1910 C C . GLU B 1 89 ? -21.445 21.196 -26.244 1.00 28.81 89 GLU B C 1
ATOM 1911 O O . GLU B 1 89 ? -20.871 20.107 -26.316 1.00 28.30 89 GLU B O 1
ATOM 1917 N N . LEU B 1 90 ? -22.764 21.312 -26.315 1.00 28.16 90 LEU B N 1
ATOM 1918 C CA . LEU B 1 90 ? -23.605 20.131 -26.465 1.00 29.02 90 LEU B CA 1
ATOM 1919 C C . LEU B 1 90 ? -24.374 20.102 -27.775 1.00 30.09 90 LEU B C 1
ATOM 1920 O O . LEU B 1 90 ? -25.136 19.171 -28.022 1.00 27.98 90 LEU B O 1
ATOM 1925 N N . ASN B 1 91 ? -24.168 21.119 -28.610 1.00 31.74 91 ASN B N 1
ATOM 1926 C CA . ASN B 1 91 ? -24.853 21.215 -29.895 1.00 32.73 91 ASN B CA 1
ATOM 1927 C C . ASN B 1 91 ? -26.358 21.096 -29.730 1.00 33.52 91 ASN B C 1
ATOM 1928 O O . ASN B 1 91 ? -27.022 20.357 -30.460 1.00 32.61 91 ASN B O 1
ATOM 1933 N N . VAL B 1 92 ? -26.897 21.830 -28.764 1.00 34.66 92 VAL B N 1
ATOM 1934 C CA . VAL B 1 92 ? -28.327 21.805 -28.508 1.00 37.34 92 VAL B CA 1
ATOM 1935 C C . VAL B 1 92 ? -28.911 23.212 -28.470 1.00 38.40 92 VAL B C 1
ATOM 1936 O O . VAL B 1 92 ? -28.229 24.174 -28.106 1.00 38.11 92 VAL B O 1
ATOM 1940 N N . GLU B 1 93 ? -30.178 23.321 -28.861 1.00 38.29 93 GLU B N 1
ATOM 1941 C CA . GLU B 1 93 ? -30.890 24.592 -28.861 1.00 39.38 93 GLU B CA 1
ATOM 1942 C C . GLU B 1 93 ? -31.880 24.553 -27.711 1.00 39.56 93 GLU B C 1
ATOM 1943 O O . GLU B 1 93 ? -32.895 23.861 -27.783 1.00 39.28 93 GLU B O 1
ATOM 1949 N N . ILE B 1 94 ? -31.580 25.295 -26.649 1.00 39.66 94 ILE B N 1
ATOM 1950 C CA . ILE B 1 94 ? -32.440 25.317 -25.474 1.00 40.23 94 ILE B CA 1
ATOM 1951 C C . ILE B 1 94 ? -33.896 25.628 -25.797 1.00 41.69 94 ILE B C 1
ATOM 1952 O O . ILE B 1 94 ? -34.792 25.268 -25.035 1.00 42.64 94 ILE B O 1
ATOM 1957 N N . ASP B 1 95 ? -34.132 26.286 -26.929 1.00 42.68 95 ASP B N 1
ATOM 1958 C CA . ASP B 1 95 ? -35.494 26.627 -27.335 1.00 44.28 95 ASP B CA 1
ATOM 1959 C C . ASP B 1 95 ? -36.291 25.386 -27.735 1.00 43.71 95 ASP B C 1
ATOM 1960 O O . ASP B 1 95 ? -37.521 25.391 -27.690 1.00 43.64 95 ASP B O 1
ATOM 1965 N N . ALA B 1 96 ? -35.587 24.325 -28.123 1.00 42.77 96 ALA B N 1
ATOM 1966 C CA . ALA B 1 96 ? -36.227 23.079 -28.540 1.00 42.12 96 ALA B CA 1
ATOM 1967 C C . ALA B 1 96 ? -36.294 22.070 -27.399 1.00 41.62 96 ALA B C 1
ATOM 1968 O O . ALA B 1 96 ? -36.579 20.893 -27.620 1.00 42.15 96 ALA B O 1
ATOM 1970 N N . LEU B 1 97 ? -36.028 22.539 -26.182 1.00 40.32 97 LEU B N 1
ATOM 1971 C CA . LEU B 1 97 ? -36.047 21.686 -25.000 1.00 38.07 97 LEU B CA 1
ATOM 1972 C C . LEU B 1 97 ? -36.564 22.410 -23.762 1.00 34.88 97 LEU B C 1
ATOM 1973 O O . LEU B 1 97 ? -36.710 23.633 -23.755 1.00 36.89 97 LEU B O 1
ATOM 1978 N N . SER B 1 98 ? -36.843 21.634 -22.721 1.00 33.00 98 SER B N 1
ATOM 1979 C CA . SER B 1 98 ? -37.323 22.153 -21.446 1.00 29.94 98 SER B CA 1
ATOM 1980 C C . SER B 1 98 ? -36.139 22.629 -20.608 1.00 30.65 98 SER B C 1
ATOM 1981 O O . SER B 1 98 ? -35.168 21.895 -20.435 1.00 27.69 98 SER B O 1
ATOM 1984 N N . TRP B 1 99 ? -36.215 23.852 -20.093 1.00 29.23 99 TRP B N 1
ATOM 1985 C CA . TRP B 1 99 ? -35.145 24.382 -19.252 1.00 29.81 99 TRP B CA 1
ATOM 1986 C C . TRP B 1 99 ? -35.681 25.491 -18.367 1.00 30.57 99 TRP B C 1
ATOM 1987 O O . TRP B 1 99 ? -36.686 26.125 -18.690 1.00 28.52 99 TRP B O 1
ATOM 1998 N N . ARG B 1 100 ? -35.001 25.726 -17.250 1.00 31.25 100 ARG B N 1
ATOM 1999 C CA . ARG B 1 100 ? -35.414 26.774 -16.337 1.00 32.22 100 ARG B CA 1
ATOM 2000 C C . ARG B 1 100 ? -34.278 27.134 -15.387 1.00 32.32 100 ARG B C 1
ATOM 2001 O O . ARG B 1 100 ? -33.364 26.340 -15.167 1.00 30.28 100 ARG B O 1
ATOM 2009 N N . PRO B 1 101 ? -34.299 28.362 -14.845 1.00 31.82 101 PRO B N 1
ATOM 2010 C CA . PRO B 1 101 ? -33.261 28.803 -13.910 1.00 30.60 101 PRO B CA 1
ATOM 2011 C C . PRO B 1 101 ? -33.328 27.916 -12.674 1.00 29.76 101 PRO B C 1
ATOM 2012 O O . PRO B 1 101 ? -34.413 27.664 -12.144 1.00 30.53 101 PRO B O 1
ATOM 2016 N N . LEU B 1 102 ? -32.178 27.442 -12.211 1.00 26.95 102 LEU B N 1
ATOM 2017 C CA . LEU B 1 102 ? -32.155 26.571 -11.044 1.00 27.31 102 LEU B CA 1
ATOM 2018 C C . LEU B 1 102 ? -31.792 27.356 -9.783 1.00 28.04 102 LEU B C 1
ATOM 2019 O O . LEU B 1 102 ? -32.438 27.211 -8.740 1.00 26.16 102 LEU B O 1
ATOM 2024 N N . ALA B 1 103 ? -30.767 28.197 -9.890 1.00 25.96 103 ALA B N 1
ATOM 2025 C CA . ALA B 1 103 ? -30.323 29.022 -8.775 1.00 27.07 103 ALA B CA 1
ATOM 2026 C C . ALA B 1 103 ? -29.309 30.067 -9.219 1.00 26.87 103 ALA B C 1
ATOM 2027 O O . ALA B 1 103 ? -28.765 29.990 -10.321 1.00 26.26 103 ALA B O 1
ATOM 2029 N N . SER B 1 104 ? -29.080 31.042 -8.343 1.00 26.30 104 SER B N 1
ATOM 2030 C CA . SER B 1 104 ? -28.128 32.134 -8.557 1.00 27.26 104 SER B CA 1
ATOM 2031 C C . SER B 1 104 ? -27.223 32.159 -7.339 1.00 24.39 104 SER B C 1
ATOM 2032 O O . SER B 1 104 ? -27.704 32.063 -6.213 1.00 24.49 104 SER B O 1
ATOM 2035 N N . PHE B 1 105 ? -25.922 32.299 -7.562 1.00 23.58 105 PHE B N 1
ATOM 2036 C CA . PHE B 1 105 ? -24.962 32.317 -6.463 1.00 23.05 105 PHE B CA 1
ATOM 2037 C C . PHE B 1 105 ? -23.921 33.423 -6.577 1.00 24.47 105 PHE B C 1
ATOM 2038 O O . PHE B 1 105 ? -23.545 33.824 -7.676 1.00 23.83 105 PHE B O 1
ATOM 2046 N N . SER B 1 106 ? -23.457 33.889 -5.418 1.00 25.59 106 SER B N 1
ATOM 2047 C CA . SER B 1 106 ? -22.430 34.916 -5.320 1.00 25.59 106 SER B CA 1
ATOM 2048 C C . SER B 1 106 ? -21.206 34.318 -4.621 1.00 26.86 106 SER B C 1
ATOM 2049 O O . SER B 1 106 ? -21.343 33.558 -3.664 1.00 27.33 106 SER B O 1
ATOM 2052 N N . PRO B 1 107 ? -19.993 34.655 -5.092 1.00 27.68 107 PRO B N 1
ATOM 2053 C CA . PRO B 1 107 ? -18.754 34.143 -4.497 1.00 27.75 107 PRO B CA 1
ATOM 2054 C C . PRO B 1 107 ? -18.545 34.649 -3.068 1.00 28.61 107 PRO B C 1
ATOM 2055 O O . PRO B 1 107 ? -17.679 34.156 -2.352 1.00 28.86 107 PRO B O 1
ATOM 2059 N N . PHE B 1 108 ? -19.328 35.647 -2.665 1.00 28.72 108 PHE B N 1
ATOM 2060 C CA . PHE B 1 108 ? -19.204 36.204 -1.328 1.00 29.11 108 PHE B CA 1
ATOM 2061 C C . PHE B 1 108 ? -20.302 35.730 -0.385 1.00 27.71 108 PHE B C 1
ATOM 2062 O O . PHE B 1 108 ? -20.372 36.172 0.756 1.00 27.71 108 PHE B O 1
ATOM 2070 N N . GLN B 1 109 ? -21.159 34.833 -0.865 1.00 26.77 109 GLN B N 1
ATOM 2071 C CA . GLN B 1 109 ? -22.239 34.285 -0.043 1.00 28.90 109 GLN B CA 1
ATOM 2072 C C . GLN B 1 109 ? -22.155 32.758 -0.038 1.00 27.93 109 GLN B C 1
ATOM 2073 O O . GLN B 1 109 ? -22.914 32.088 0.662 1.00 29.16 109 GLN B O 1
ATOM 2079 N N . THR B 1 110 ? -21.236 32.220 -0.835 1.00 26.19 110 THR B N 1
ATOM 2080 C CA . THR B 1 110 ? -21.020 30.772 -0.941 1.00 24.17 110 THR B CA 1
ATOM 2081 C C . THR B 1 110 ? -19.519 30.563 -1.106 1.00 25.00 110 THR B C 1
ATOM 2082 O O . THR B 1 110 ? -18.755 31.528 -1.090 1.00 24.01 110 THR B O 1
ATOM 2086 N N . THR B 1 111 ? -19.100 29.308 -1.267 1.00 21.59 111 THR B N 1
ATOM 2087 C CA . THR B 1 111 ? -17.685 28.998 -1.478 1.00 24.66 111 THR B CA 1
ATOM 2088 C C . THR B 1 111 ? -17.430 28.761 -2.973 1.00 22.82 111 THR B C 1
ATOM 2089 O O . THR B 1 111 ? -16.379 28.257 -3.349 1.00 23.75 111 THR B O 1
ATOM 2093 N N . LEU B 1 112 ? -18.398 29.112 -3.818 1.00 22.44 112 LEU B N 1
ATOM 2094 C CA . LEU B 1 112 ? -18.257 28.946 -5.265 1.00 21.95 112 LEU B CA 1
ATOM 2095 C C . LEU B 1 112 ? -17.264 29.978 -5.807 1.00 23.81 112 LEU B C 1
ATOM 2096 O O . LEU B 1 112 ? -17.097 31.045 -5.217 1.00 23.76 112 LEU B O 1
ATOM 2101 N N . SER B 1 113 ? -16.622 29.669 -6.932 1.00 23.90 113 SER B N 1
ATOM 2102 C CA . SER B 1 113 ? -15.591 30.544 -7.506 1.00 25.78 113 SER B CA 1
ATOM 2103 C C . SER B 1 113 ? -15.975 31.879 -8.157 1.00 25.51 113 SER B C 1
ATOM 2104 O O . SER B 1 113 ? -15.203 32.840 -8.082 1.00 25.19 113 SER B O 1
ATOM 2107 N N . SER B 1 114 ? -17.146 31.944 -8.791 1.00 25.80 114 SER B N 1
ATOM 2108 C CA . SER B 1 114 ? -17.583 33.153 -9.493 1.00 23.91 114 SER B CA 1
ATOM 2109 C C . SER B 1 114 ? -19.069 33.442 -9.314 1.00 24.61 114 SER B C 1
ATOM 2110 O O . SER B 1 114 ? -19.809 32.624 -8.774 1.00 24.16 114 SER B O 1
ATOM 2113 N N . PHE B 1 115 ? -19.496 34.613 -9.780 1.00 23.50 115 PHE B N 1
ATOM 2114 C CA . PHE B 1 115 ? -20.907 34.985 -9.732 1.00 22.59 115 PHE B CA 1
ATOM 2115 C C . PHE B 1 115 ? -21.504 34.087 -10.812 1.00 23.27 115 PHE B C 1
ATOM 2116 O O . PHE B 1 115 ? -20.912 33.920 -11.872 1.00 22.36 115 PHE B O 1
ATOM 2124 N N . MET B 1 116 ? -22.666 33.505 -10.564 1.00 22.87 116 MET B N 1
ATOM 2125 C CA . MET B 1 116 ? -23.213 32.609 -11.566 1.00 25.37 116 MET B CA 1
ATOM 2126 C C . MET B 1 116 ? -24.697 32.368 -11.496 1.00 25.56 116 MET B C 1
ATOM 2127 O O . MET B 1 116 ? -25.348 32.636 -10.486 1.00 26.08 116 MET B O 1
ATOM 2132 N N . CYS B 1 117 ? -25.221 31.873 -12.607 1.00 26.46 117 CYS B N 1
ATOM 2133 C CA . CYS B 1 117 ? -26.612 31.483 -12.689 1.00 27.68 117 CYS B CA 1
ATOM 2134 C C . CYS B 1 117 ? -26.500 30.044 -13.162 1.00 24.95 117 CYS B C 1
ATOM 2135 O O . CYS B 1 117 ? -25.738 29.741 -14.084 1.00 23.01 117 CYS B O 1
ATOM 2138 N N . VAL B 1 118 ? -27.239 29.164 -12.504 1.00 23.73 118 VAL B N 1
ATOM 2139 C CA . VAL B 1 118 ? -27.234 27.752 -12.832 1.00 22.79 118 VAL B CA 1
ATOM 2140 C C . VAL B 1 118 ? -28.580 27.391 -13.424 1.00 22.57 118 VAL B C 1
ATOM 2141 O O . VAL B 1 118 ? -29.615 27.809 -12.915 1.00 22.19 118 VAL B O 1
ATOM 2145 N N . TYR B 1 119 ? -28.559 26.615 -14.500 1.00 22.81 119 TYR B N 1
ATOM 2146 C CA . TYR B 1 119 ? -29.783 26.215 -15.172 1.00 22.64 119 TYR B CA 1
ATOM 2147 C C . TYR B 1 119 ? -29.924 24.700 -15.204 1.00 24.87 119 TYR B C 1
ATOM 2148 O O . TYR B 1 119 ? -28.970 23.966 -14.943 1.00 22.66 119 TYR B O 1
ATOM 2157 N N . GLU B 1 120 ? -31.130 24.243 -15.514 1.00 24.06 120 GLU B N 1
ATOM 2158 C CA . GLU B 1 120 ? -31.396 22.818 -15.628 1.00 26.96 120 GLU B CA 1
ATOM 2159 C C . GLU B 1 120 ? -32.052 22.594 -16.980 1.00 27.96 120 GLU B C 1
ATOM 2160 O O . GLU B 1 120 ? -33.003 23.289 -17.343 1.00 26.96 120 GLU B O 1
ATOM 2166 N N . LEU B 1 121 ? -31.526 21.629 -17.725 1.00 29.48 121 LEU B N 1
ATOM 2167 C CA . LEU B 1 121 ? -32.040 21.290 -19.045 1.00 32.81 121 LEU B CA 1
ATOM 2168 C C . LEU B 1 121 ? -32.602 19.876 -18.937 1.00 34.94 121 LEU B C 1
ATOM 2169 O O . LEU B 1 121 ? -31.938 18.979 -18.418 1.00 32.80 121 LEU B O 1
ATOM 2174 N N . ARG B 1 122 ? -33.826 19.679 -19.414 1.00 34.71 122 ARG B N 1
ATOM 2175 C CA . ARG B 1 122 ? -34.456 18.368 -19.340 1.00 38.01 122 ARG B CA 1
ATOM 2176 C C . ARG B 1 122 ? -34.447 17.656 -20.686 1.00 38.88 122 ARG B C 1
ATOM 2177 O O . ARG B 1 122 ? -34.892 18.203 -21.694 1.00 38.85 122 ARG B O 1
ATOM 2185 N N . SER B 1 123 ? -33.934 16.431 -20.697 1.00 39.07 123 SER B N 1
ATOM 2186 C CA . SER B 1 123 ? -33.865 15.644 -21.921 1.00 40.23 123 SER B CA 1
ATOM 2187 C C . SER B 1 123 ? -33.384 14.235 -21.613 1.00 40.45 123 SER B C 1
ATOM 2188 O O . SER B 1 123 ? -32.617 14.026 -20.675 1.00 39.11 123 SER B O 1
ATOM 2191 N N . ASP B 1 124 ? -33.831 13.269 -22.406 1.00 41.23 124 ASP B N 1
ATOM 2192 C CA . ASP B 1 124 ? -33.426 11.885 -22.195 1.00 42.43 124 ASP B CA 1
ATOM 2193 C C . ASP B 1 124 ? -32.397 11.454 -23.225 1.00 41.00 124 ASP B C 1
ATOM 2194 O O . ASP B 1 124 ? -31.817 10.374 -23.119 1.00 42.15 124 ASP B O 1
ATOM 2199 N N . ALA B 1 125 ? -32.163 12.307 -24.214 1.00 39.00 125 ALA B N 1
ATOM 2200 C CA . ALA B 1 125 ? -31.205 11.997 -25.264 1.00 37.94 125 ALA B CA 1
ATOM 2201 C C . ALA B 1 125 ? -29.780 12.356 -24.861 1.00 37.04 125 ALA B C 1
ATOM 2202 O O . ALA B 1 125 ? -29.549 13.350 -24.175 1.00 35.03 125 ALA B O 1
ATOM 2204 N N . THR B 1 126 ? -28.827 11.535 -25.291 1.00 36.28 126 THR B N 1
ATOM 2205 C CA . THR B 1 126 ? -27.425 11.774 -24.989 1.00 35.74 126 THR B CA 1
ATOM 2206 C C . THR B 1 126 ? -26.894 12.818 -25.965 1.00 34.29 126 THR B C 1
ATOM 2207 O O . THR B 1 126 ? -27.034 12.678 -27.179 1.00 34.05 126 THR B O 1
ATOM 2211 N N . PRO B 1 127 ? -26.276 13.885 -25.437 1.00 31.95 127 PRO B N 1
ATOM 2212 C CA . PRO B 1 127 ? -25.717 14.980 -26.236 1.00 31.53 127 PRO B CA 1
ATOM 2213 C C . PRO B 1 127 ? -24.578 14.605 -27.174 1.00 30.93 127 PRO B C 1
ATOM 2214 O O . PRO B 1 127 ? -23.801 13.692 -26.897 1.00 29.57 127 PRO B O 1
ATOM 2218 N N . ILE B 1 128 ? -24.495 15.319 -28.292 1.00 31.61 128 ILE B N 1
ATOM 2219 C CA . ILE B 1 128 ? -23.418 15.122 -29.251 1.00 33.53 128 ILE B CA 1
ATOM 2220 C C . ILE B 1 128 ? -22.437 16.212 -28.844 1.00 33.25 128 ILE B C 1
ATOM 2221 O O . ILE B 1 128 ? -22.328 17.253 -29.492 1.00 34.12 128 ILE B O 1
ATOM 2226 N N . PHE B 1 129 ? -21.746 15.961 -27.741 1.00 33.29 129 PHE B N 1
ATOM 2227 C CA . PHE B 1 129 ? -20.792 16.900 -27.169 1.00 34.41 129 PHE B CA 1
ATOM 2228 C C . PHE B 1 129 ? -19.647 17.293 -28.092 1.00 35.16 129 PHE B C 1
ATOM 2229 O O . PHE B 1 129 ? -19.240 16.533 -28.973 1.00 34.22 129 PHE B O 1
ATOM 2237 N N . ASN B 1 130 ? -19.127 18.493 -27.869 1.00 36.33 130 ASN B N 1
ATOM 2238 C CA . ASN B 1 130 ? -18.022 19.014 -28.652 1.00 37.83 130 ASN B CA 1
ATOM 2239 C C . ASN B 1 130 ? -16.707 18.506 -28.058 1.00 39.06 130 ASN B C 1
ATOM 2240 O O . ASN B 1 130 ? -16.390 18.798 -26.902 1.00 37.90 130 ASN B O 1
ATOM 2245 N N . PRO B 1 131 ? -15.928 17.739 -28.844 1.00 39.97 131 PRO B N 1
ATOM 2246 C CA . PRO B 1 131 ? -14.639 17.168 -28.430 1.00 40.76 131 PRO B CA 1
ATOM 2247 C C . PRO B 1 131 ? -13.629 18.195 -27.931 1.00 41.71 131 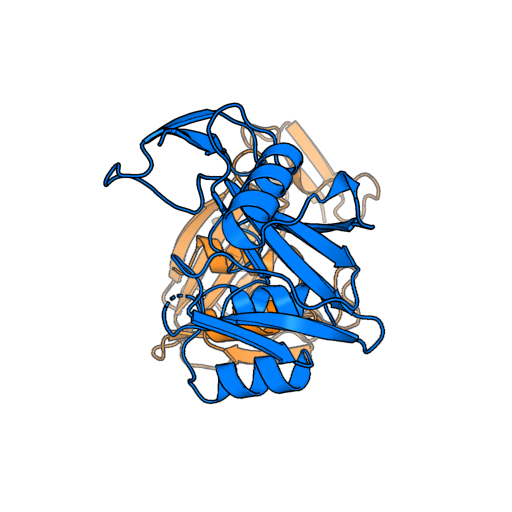PRO B C 1
ATOM 2248 O O . PRO B 1 131 ? -12.700 17.859 -27.194 1.00 41.95 131 PRO B O 1
ATOM 2252 N N . ASN B 1 132 ? -13.806 19.444 -28.344 1.00 42.48 132 ASN B N 1
ATOM 2253 C CA . ASN B 1 132 ? -12.897 20.504 -27.935 1.00 43.59 132 ASN B CA 1
ATOM 2254 C C . ASN B 1 132 ? -13.040 20.849 -26.455 1.00 43.25 132 ASN B C 1
ATOM 2255 O O . ASN B 1 132 ? -12.179 21.514 -25.877 1.00 43.12 132 ASN B O 1
ATOM 2260 N N . ASP B 1 133 ? -14.123 20.394 -25.840 1.00 42.63 133 ASP B N 1
ATOM 2261 C CA . ASP B 1 133 ? -14.345 20.680 -24.431 1.00 42.35 133 ASP B CA 1
ATOM 2262 C C . ASP B 1 133 ? -14.645 19.423 -23.621 1.00 40.10 133 ASP B C 1
ATOM 2263 O O . ASP B 1 133 ? -14.323 19.351 -22.434 1.00 40.43 133 ASP B O 1
ATOM 2268 N N . ILE B 1 134 ? -15.249 18.432 -24.270 1.00 37.12 134 ILE B N 1
ATOM 2269 C CA . ILE B 1 134 ? -15.621 17.188 -23.602 1.00 35.23 134 ILE B CA 1
ATOM 2270 C C . ILE B 1 134 ? -15.091 15.947 -24.318 1.00 34.85 134 ILE B C 1
ATOM 2271 O O . ILE B 1 134 ? -15.128 15.867 -25.545 1.00 36.14 134 ILE B O 1
ATOM 2276 N N . SER B 1 135 ? -14.613 14.973 -23.549 1.00 34.31 135 SER B N 1
ATOM 2277 C CA . SER B 1 135 ? -14.087 13.744 -24.132 1.00 34.41 135 SER B CA 1
ATOM 2278 C C . SER B 1 135 ? -15.115 12.618 -24.065 1.00 33.77 135 SER B C 1
ATOM 2279 O O . SER B 1 135 ? -15.018 11.632 -24.798 1.00 34.43 135 SER B O 1
ATOM 2282 N N . GLY B 1 136 ? -16.101 12.773 -23.188 1.00 32.04 136 GLY B N 1
ATOM 2283 C CA . GLY B 1 136 ? -17.130 11.757 -23.033 1.00 29.90 136 GLY B CA 1
ATOM 2284 C C . GLY B 1 136 ? -18.085 12.113 -21.907 1.00 29.72 136 GLY B C 1
ATOM 2285 O O . GLY B 1 136 ? -17.935 13.158 -21.280 1.00 27.48 136 GLY B O 1
ATOM 2286 N N . GLY B 1 137 ? -19.061 11.250 -21.639 1.00 27.36 137 GLY B N 1
ATOM 2287 C CA . GLY B 1 137 ? -20.010 11.541 -20.582 1.00 25.89 137 GLY B CA 1
ATOM 2288 C C . GLY B 1 137 ? -20.852 10.350 -20.184 1.00 25.83 137 GLY B C 1
ATOM 2289 O O . GLY B 1 137 ? -20.796 9.288 -20.808 1.00 26.52 137 GLY B O 1
ATOM 2290 N N . GLU B 1 138 ? -21.641 10.524 -19.135 1.00 24.09 138 GLU B N 1
ATOM 2291 C CA . GLU B 1 138 ? -22.490 9.443 -18.662 1.00 24.90 138 GLU B CA 1
ATOM 2292 C C . GLU B 1 138 ? -23.592 9.984 -17.767 1.00 24.24 138 GLU B C 1
ATOM 2293 O O . GLU B 1 138 ? -23.464 11.067 -17.198 1.00 23.24 138 GLU B O 1
ATOM 2299 N N . TRP B 1 139 ? -24.671 9.223 -17.637 1.00 22.96 139 TRP B N 1
ATOM 2300 C CA . TRP B 1 139 ? -25.765 9.642 -16.774 1.00 24.22 139 TRP B CA 1
ATOM 2301 C C . TRP B 1 139 ? -25.470 9.152 -15.372 1.00 24.19 139 TRP B C 1
ATOM 2302 O O . TRP B 1 139 ? -25.217 7.964 -15.154 1.00 25.72 139 TRP B O 1
ATOM 2313 N N . LEU B 1 140 ? -25.510 10.080 -14.423 1.00 23.21 140 LEU B N 1
ATOM 2314 C CA . LEU B 1 140 ? -25.196 9.786 -13.036 1.00 24.66 140 LEU B CA 1
ATOM 2315 C C . LEU B 1 140 ? -26.097 10.577 -12.091 1.00 23.95 140 LEU B C 1
ATOM 2316 O O . LEU B 1 140 ? -26.333 11.767 -12.310 1.00 24.04 140 LEU B O 1
ATOM 2321 N N . THR B 1 141 ? -26.601 9.930 -11.043 1.00 23.05 141 THR B N 1
ATOM 2322 C CA . THR B 1 141 ? -27.447 10.638 -10.085 1.00 23.66 141 THR B CA 1
ATOM 2323 C C . THR B 1 141 ? -26.563 11.563 -9.247 1.00 24.36 141 THR B C 1
ATOM 2324 O O . THR B 1 141 ? -25.353 11.342 -9.131 1.00 21.72 141 THR B O 1
ATOM 2328 N N . PRO B 1 142 ? -27.154 12.620 -8.666 1.00 24.81 142 PRO B N 1
ATOM 2329 C CA . PRO B 1 142 ? -26.411 13.576 -7.835 1.00 24.31 142 PRO B CA 1
ATOM 2330 C C . PRO B 1 142 ? -25.683 12.903 -6.671 1.00 22.05 142 PRO B C 1
ATOM 2331 O O . PRO B 1 142 ? -24.545 13.256 -6.343 1.00 20.63 142 PRO B O 1
ATOM 2335 N N . GLU B 1 143 ? -26.360 11.947 -6.040 1.00 22.00 143 GLU B N 1
ATOM 2336 C CA . GLU B 1 143 ? -25.804 11.207 -4.904 1.00 22.90 143 GLU B CA 1
ATOM 2337 C C . GLU B 1 143 ? -24.559 10.428 -5.308 1.00 20.86 143 GLU B C 1
ATOM 2338 O O . GLU B 1 143 ? -23.532 10.472 -4.621 1.00 19.09 143 GLU B O 1
ATOM 2344 N N . HIS B 1 144 ? -24.661 9.704 -6.417 1.00 20.21 144 HIS B N 1
ATOM 2345 C CA . HIS B 1 144 ? -23.544 8.905 -6.906 1.00 20.04 144 HIS B CA 1
ATOM 2346 C C . HIS B 1 144 ? -22.370 9.797 -7.318 1.00 19.03 144 HIS B C 1
ATOM 2347 O O . HIS B 1 144 ? -21.216 9.467 -7.048 1.00 19.51 144 HIS B O 1
ATOM 2354 N N . LEU B 1 145 ? -22.670 10.928 -7.949 1.00 19.01 145 LEU B N 1
ATOM 2355 C CA . LEU B 1 145 ? -21.624 11.863 -8.358 1.00 19.70 145 LEU B CA 1
ATOM 2356 C C . LEU B 1 145 ? -20.889 12.360 -7.126 1.00 20.58 145 LEU B C 1
ATOM 2357 O O . LEU B 1 145 ? -19.654 12.332 -7.060 1.00 20.55 145 LEU B O 1
ATOM 2362 N N . LEU B 1 146 ? -21.655 12.813 -6.139 1.00 19.00 146 LEU B N 1
ATOM 2363 C CA . LEU B 1 146 ? -21.073 13.303 -4.900 1.00 19.22 146 LEU B CA 1
ATOM 2364 C C . LEU B 1 146 ? -20.214 12.222 -4.238 1.00 19.51 146 LEU B C 1
ATOM 2365 O O . LEU B 1 146 ? -19.143 12.513 -3.706 1.00 19.95 146 LEU B O 1
ATOM 2370 N N . ALA B 1 147 ? -20.669 10.972 -4.290 1.00 17.69 147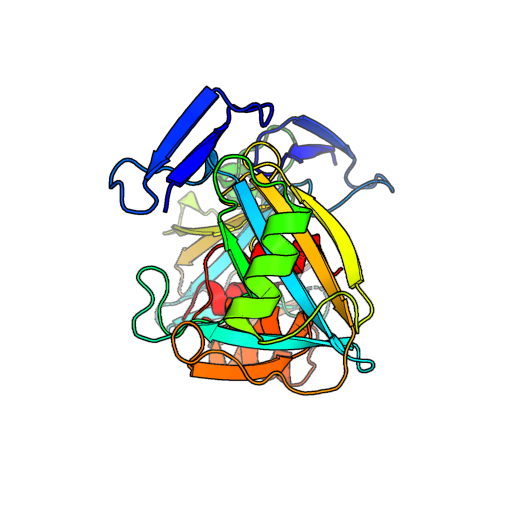 ALA B N 1
ATOM 2371 C CA . ALA B 1 147 ? -19.912 9.867 -3.699 1.00 18.57 147 ALA B CA 1
ATOM 2372 C C . ALA B 1 147 ? -18.560 9.671 -4.402 1.00 18.63 147 ALA B C 1
ATOM 2373 O O . ALA B 1 147 ? -17.554 9.418 -3.746 1.00 17.65 147 ALA B O 1
ATOM 2375 N N . ARG B 1 148 ? -18.539 9.783 -5.731 1.00 18.06 148 ARG B N 1
ATOM 2376 C CA . ARG B 1 148 ? -17.289 9.628 -6.475 1.00 18.77 148 ARG B CA 1
ATOM 2377 C C . ARG B 1 148 ? -16.279 10.695 -6.060 1.00 19.63 148 ARG B C 1
ATOM 2378 O O . ARG B 1 148 ? -15.080 10.424 -5.948 1.00 17.80 148 ARG B O 1
ATOM 2386 N N . ILE B 1 149 ? -16.760 11.915 -5.857 1.00 17.20 149 ILE B N 1
ATOM 2387 C CA . ILE B 1 149 ? -15.866 12.997 -5.466 1.00 17.97 149 ILE B CA 1
ATOM 2388 C C . ILE B 1 149 ? -15.280 12.702 -4.094 1.00 18.78 149 ILE B C 1
ATOM 2389 O O . ILE B 1 149 ? -14.065 12.810 -3.891 1.00 17.23 149 ILE B O 1
ATOM 2394 N N . ALA B 1 150 ? -16.132 12.301 -3.157 1.00 18.41 150 ALA B N 1
ATOM 2395 C CA . ALA B 1 150 ? -15.659 11.967 -1.821 1.00 21.67 150 ALA B CA 1
ATOM 2396 C C . ALA B 1 150 ? -14.635 10.820 -1.893 1.00 22.26 150 ALA B C 1
ATOM 2397 O O . ALA B 1 150 ? -13.669 10.794 -1.126 1.00 22.33 150 ALA B O 1
ATOM 2399 N N . ALA B 1 151 ? -14.838 9.890 -2.827 1.00 21.91 151 ALA B N 1
ATOM 2400 C CA . ALA B 1 151 ? -13.937 8.747 -2.996 1.00 22.32 151 ALA B CA 1
ATOM 2401 C C . ALA B 1 151 ? -12.606 9.154 -3.614 1.00 22.23 151 ALA B C 1
ATOM 2402 O O . ALA B 1 151 ? -11.653 8.374 -3.627 1.00 23.67 151 ALA B O 1
ATOM 2404 N N . GLY B 1 152 ? -12.540 10.376 -4.131 1.00 21.31 152 GLY B N 1
ATOM 2405 C CA . GLY B 1 152 ? -11.301 10.849 -4.721 1.00 22.77 152 GLY B CA 1
ATOM 2406 C C . GLY B 1 152 ? -11.196 10.836 -6.236 1.00 22.90 152 GLY B C 1
ATOM 2407 O O . GLY B 1 152 ? -10.094 10.974 -6.770 1.00 24.08 152 GLY B O 1
ATOM 2408 N N . GLU B 1 153 ? -12.311 10.651 -6.943 1.00 20.85 153 GLU B N 1
ATOM 2409 C CA . GLU B 1 153 ? -12.261 10.662 -8.399 1.00 21.54 153 GLU B CA 1
ATOM 2410 C C . GLU B 1 153 ? -12.159 12.128 -8.834 1.00 21.53 153 GLU B C 1
ATOM 2411 O O . GLU B 1 153 ? -12.727 13.012 -8.195 1.00 22.71 153 GLU B O 1
ATOM 2417 N N . ALA B 1 154 ? -11.413 12.383 -9.903 1.00 21.03 154 ALA B N 1
ATOM 2418 C CA . ALA B 1 154 ? -11.202 13.750 -10.395 1.00 22.84 154 ALA B CA 1
ATOM 2419 C C . ALA B 1 154 ? -12.478 14.527 -10.708 1.00 22.49 154 ALA B C 1
ATOM 2420 O O . ALA B 1 154 ? -13.322 14.051 -11.452 1.00 22.21 154 ALA B O 1
ATOM 2422 N N . ALA B 1 155 ? -12.597 15.734 -10.155 1.00 23.22 155 ALA B N 1
ATOM 2423 C CA . ALA B 1 155 ? -13.761 16.575 -10.390 1.00 23.29 155 ALA B CA 1
ATOM 2424 C C . ALA B 1 155 ? -13.375 18.049 -10.374 1.00 26.36 155 ALA B C 1
ATOM 2425 O O . ALA B 1 155 ? -12.496 18.469 -9.607 1.00 23.44 155 ALA B O 1
ATOM 2427 N N . LYS B 1 156 ? -14.025 18.835 -11.227 1.00 26.46 156 LYS B N 1
ATOM 2428 C CA . LYS B 1 156 ? -13.732 20.260 -11.279 1.00 28.71 156 LYS B CA 1
ATOM 2429 C C . LYS B 1 156 ? -14.054 20.862 -9.914 1.00 27.61 156 LYS B C 1
ATOM 2430 O O . LYS B 1 156 ? -14.887 20.338 -9.176 1.00 26.68 156 LYS B O 1
ATOM 2436 N N . GLY B 1 157 ? -13.379 21.961 -9.594 1.00 27.57 157 GLY B N 1
ATOM 2437 C CA . GLY B 1 157 ? -13.552 22.635 -8.318 1.00 28.80 157 GLY B CA 1
ATOM 2438 C C . GLY B 1 157 ? -14.938 22.903 -7.748 1.00 27.63 157 GLY B C 1
ATOM 2439 O O . GLY B 1 157 ? -15.227 22.467 -6.634 1.00 30.62 157 GLY B O 1
ATOM 2440 N N . ASP B 1 158 ? -15.785 23.624 -8.481 1.00 27.85 158 ASP B N 1
ATOM 2441 C CA . ASP B 1 158 ? -17.129 23.957 -8.001 1.00 26.42 158 ASP B CA 1
ATOM 2442 C C . ASP B 1 158 ? -18.173 22.856 -8.112 1.00 24.82 158 ASP B C 1
ATOM 2443 O O . ASP B 1 158 ? -19.273 23.007 -7.580 1.00 22.98 158 ASP B O 1
ATOM 2448 N N . LEU B 1 159 ? -17.856 21.767 -8.805 1.00 22.11 159 LEU B N 1
ATOM 2449 C CA . LEU B 1 159 ? -18.837 20.705 -9.005 1.00 22.02 159 LEU B CA 1
ATOM 2450 C C . LEU B 1 159 ? -19.547 20.211 -7.748 1.00 21.36 159 LEU B C 1
ATOM 2451 O O . LEU B 1 159 ? -20.774 20.230 -7.695 1.00 18.69 159 LEU B O 1
ATOM 2456 N N . ALA B 1 160 ? -18.791 19.781 -6.740 1.00 19.73 160 ALA B N 1
ATOM 2457 C CA . ALA B 1 160 ? -19.405 19.269 -5.520 1.00 19.98 160 ALA B CA 1
ATOM 2458 C C . ALA B 1 160 ? -20.334 20.287 -4.860 1.00 20.53 160 ALA B C 1
ATOM 2459 O O . ALA B 1 160 ? -21.476 19.957 -4.528 1.00 18.29 160 ALA B O 1
ATOM 2461 N N . GLU B 1 161 ? -19.862 21.518 -4.667 1.00 17.88 161 GLU B N 1
ATOM 2462 C CA . GLU B 1 161 ? -20.712 22.516 -4.035 1.00 20.56 161 GLU B CA 1
ATOM 2463 C C . GLU B 1 161 ? -21.951 22.793 -4.886 1.00 20.26 161 GLU B C 1
ATOM 2464 O O . GLU B 1 161 ? -23.040 22.991 -4.345 1.00 21.70 161 GLU B O 1
ATOM 2470 N N . LEU B 1 162 ? -21.795 22.806 -6.210 1.00 19.01 162 LEU B N 1
ATOM 2471 C CA . LEU B 1 162 ? -22.934 23.046 -7.096 1.00 21.13 162 LEU B CA 1
ATOM 2472 C C . LEU B 1 162 ? -24.035 22.006 -6.933 1.00 22.89 162 LEU B C 1
ATOM 2473 O O . LEU B 1 162 ? -25.211 22.350 -6.804 1.00 23.36 162 LEU B O 1
ATOM 2478 N N . VAL B 1 163 ? -23.659 20.731 -6.954 1.00 21.39 163 VAL B N 1
ATOM 2479 C CA . VAL B 1 163 ? -24.655 19.670 -6.814 1.00 22.02 163 VAL B CA 1
ATOM 2480 C C . VAL B 1 163 ? -25.230 19.671 -5.397 1.00 22.77 163 VAL B C 1
ATOM 2481 O O . VAL B 1 163 ? -26.425 19.449 -5.192 1.00 23.21 163 VAL B O 1
ATOM 2485 N N . ARG B 1 164 ? -24.365 19.958 -4.429 1.00 23.55 164 ARG B N 1
ATOM 2486 C CA . ARG B 1 164 ? -24.725 20.017 -3.019 1.00 24.63 164 ARG B CA 1
ATOM 2487 C C . ARG B 1 164 ? -25.774 21.107 -2.754 1.00 26.06 164 ARG B C 1
ATOM 2488 O O . ARG B 1 164 ? -26.709 20.917 -1.969 1.00 24.81 164 ARG B O 1
ATOM 2496 N N . ARG B 1 165 ? -25.635 22.247 -3.420 1.00 25.43 165 ARG B N 1
ATOM 2497 C CA . ARG B 1 165 ? -26.583 23.336 -3.224 1.00 26.60 165 ARG B CA 1
ATOM 2498 C C . ARG B 1 165 ? -27.798 23.298 -4.157 1.00 27.42 165 ARG B C 1
ATOM 2499 O O . ARG B 1 165 ? -28.855 23.808 -3.802 1.00 27.85 165 ARG B O 1
ATOM 2507 N N . CYS B 1 166 ? -27.657 22.691 -5.332 1.00 25.53 166 CYS B N 1
ATOM 2508 C CA . CYS B 1 166 ? -28.760 22.645 -6.287 1.00 28.55 166 CYS B CA 1
ATOM 2509 C C . CYS B 1 166 ? -29.673 21.430 -6.194 1.00 30.47 166 CYS B C 1
ATOM 2510 O O . CYS B 1 166 ? -30.833 21.491 -6.608 1.00 29.35 166 CYS B O 1
ATOM 2513 N N . TYR B 1 167 ? -29.151 20.332 -5.663 1.00 31.52 167 TYR B N 1
ATOM 2514 C CA . TYR B 1 167 ? -29.922 19.099 -5.521 1.00 35.95 167 TYR B CA 1
ATOM 2515 C C . TYR B 1 167 ? -29.782 18.558 -4.097 1.00 40.73 167 TYR B C 1
ATOM 2516 O O . TYR B 1 167 ? -28.702 18.113 -3.702 1.00 43.03 167 TYR B O 1
ATOM 2525 N N . ARG B 1 168 ? -30.865 18.602 -3.328 1.00 46.70 168 ARG B N 1
ATOM 2526 C CA . ARG B 1 168 ? -30.841 18.106 -1.954 1.00 51.33 168 ARG B CA 1
ATOM 2527 C C . ARG B 1 168 ? -29.870 18.949 -1.114 1.00 52.96 168 ARG B C 1
ATOM 2528 O O . ARG B 1 168 ? -28.822 18.415 -0.683 1.00 53.85 168 ARG B O 1
#

B-factor: mean 29.45, std 8.41, range [15.23, 64.62]

Foldseek 3Di:
DKFFFADQVRHGDGIDDPPDPVDAQLGTEKEAEWEAEPVQWTKWFCQVNATEGPWMDGAHPPGDQVRRRQVRCCQFQVDRQVVFDKDFQDWDHVVVDVDRYTYTYMYTYDPDRTPGDCVGTVGIDTGHLVVVLVCVVVPGHYDPCHNVCSVVRPD/DKFFFADQVRHGDGIDDPPDPVDFALGFEKEAEWEAEPVQWTKWFAWAQPDPAQHRFTEGPWMDTAHPPGDQVRRVQVGCCQFQVDGLVVWDKDWQDWDHVVVFVDRYTYTYMYTYDDDDTPGDNVTGDGIDIGHLVRVLVCVVVPGGHGDCVNVVSVVRPD

Nearest PDB structures (foldseek):
  2o5f-assembly1_A  TM=1.006E+00  e=5.303E-34  Deinococcus radiodurans R1 = ATCC 13939 = DSM 20539
  2o5f-assembly2_B  TM=9.848E-01  e=1.086E-30  Deinococcus radiodurans R1 = ATCC 13939 = DSM 20539
  1q27-assembly1_A  TM=6.060E-01  e=1.055E-20  Deinococcus radiodurans
  3r03-assembly1_B  TM=7.003E-01  e=3.911E-05  Rhodospirillum rubrum ATCC 11170
  5t3p-assembly1_A  TM=6.387E-01  e=2.407E-03  Homo sapiens

InterPro domains:
  IPR000086 NUDIX hydrolase domain [PF00293] (33-150)
  IPR000086 NUDIX hydrolase domain [PS51462] (32-162)
  IPR015797 NUDIX hydrolase-like domain superfamily [SSF55811] (7-153)
  IPR020084 NUDIX hydrolase, conserved site [PS00893] (70-91)

Solvent-accessible surface area: 15448 Å² total; per-residue (Å²): 159,137,6,12,42,7,41,42,107,41,98,73,98,23,89,24,74,104,119,48,134,62,26,114,92,60,129,0,34,17,2,19,0,0,1,58,6,87,131,34,40,0,2,1,0,68,23,78,113,23,0,11,5,0,2,16,21,23,6,77,41,73,24,65,41,70,87,0,1,58,56,13,0,111,83,18,0,94,17,87,0,102,74,66,75,63,111,87,42,31,88,33,11,1,32,80,7,45,0,48,0,9,5,13,0,6,1,1,75,23,90,66,76,12,141,51,48,103,137,66,0,69,22,36,63,51,16,43,32,132,103,0,29,56,59,38,87,85,62,80,60,29,97,80,25,1,21,19,2,0,88,64,24,37,230,156,115,6,12,48,8,53,120,194,39,83,72,108,22,76,19,74,92,122,49,127,60,17,104,68,69,118,0,40,15,2,8,0,0,4,60,4,92,140,31,41,0,3,0,3,86,26,4,90,92,57,102,82,105,58,81,2,2,10,3,1,5,14,22,20,6,67,45,76,27,66,48,72,92,0,2,57,49,18,0,120,87,15,1,90,26,82,1,112,84,66,68,66,122,87,40,31,89,32,15,7,86,133,6,48,6,46,0,11,4,14,0,7,1,1,78,21,91,70,84,11,133,54,46,102,105,24,8,65,18,38,56,57,15,28,25,112,96,0,14,58,52,27,9,47,60,85,62,16,44,58,24,1,9,5,1,0,55,59,22,25,255

Secondary structure (DSSP, 8-state):
-EEEEE-TTS-EEEEEETT-TT--GGGSEEEEEEEE-TTS-EEEEE---SB--SEEEEPBTT--HHHHHHHHHHHHH---GGGSEEEEEEEE-TTTSS-SSEEEEEEEE-SSPP---TTT-SEEEEE-HHHHHHHHHHT--B-TTHHHHHHHH--/-EEEEE-TT--EEEEEETT-TT--GGGSEEEEEEEE-TTS-EEEEEE-TT-SSSTT-B--SEEEEPBTT--HHHHHHHHHHHHH---GGGSEEEEEEEE-TTTSS-SSEEEEEEEE-SSPP---TTTEEEEEEE-HHHHHHHHHHT--B-TTHHHHHHHH--

Organism: Deinococcus radiodurans (strain ATCC 13939 / DSM 20539 / JCM 16871 / CCUG 27074 / LMG 4051 / NBRC 15346 / NCIMB 9279 / VKM B-1422 / R1) (NCBI:txid243230)